Protein AF-A0A1L8SZN1-F1 (afdb_monomer)

Sequence (278 aa):
MEFSFPINVSVDHIYIYPKFEMLPGYLHLLEHMIIRNSKVELEKYELKNNIYNALTDKKKMNFVFIHSDFEEIPISFSADTFFQEEDFNTEKKIIIEERKLYPDNYPSVDKILGTEDQIEEFKLRILQNILINNEFSFIHFNYASHNQKINEKRKEYVPISMNSIFNSVISKSKGYIILKESFVAKLIIYFLRILEFTVIGLKFNVNKENKRIEISYYENTDLPKLLTQKSQILKRYKIFLNEFRFHNQEMIYLIENFECVIEFEKYWEELTWEKLLY

InterPro domains:
  IPR011249 Metall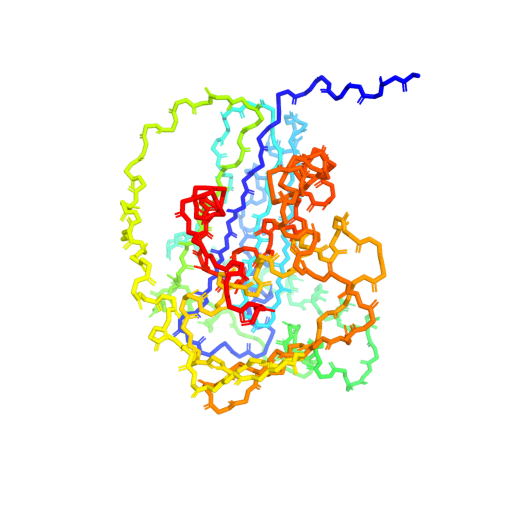oenzyme, LuxS/M16 peptidase-like [SSF63411] (23-121)

Organism: NCBI:txid319970

Secondary structure (DSSP, 8-state):
---------EEEEEEEEESSPPPTTHHHHHHHHHHHHTHHHHHHHHTTT-EEEEEE-SS-EEEEEEESS----S----TT----HHHHHHHHHHHHHHHTTS-SS-HHHHHHH--HHHHHT--HHHHHHHHHH-PEEEEEEEEESS-----S----PPP--HHHHHTTEEEEETTEEEEESSHHHHHHHHHHHHHHHHSTT--EEEEEETTEEEEEE-TTS-HHHHHTTHHHHHHHHHHHTTSHHHHHHHHHHHHHHHSS---HHHHHHH--GGGGG-

Foldseek 3Di:
DDPDPPAFKKKKKKKKFFPDQDDAQLQVLLVQQQCVLLVVLVVVLVVQVKDWDWDWFLTIIMIMIMDRDDDDDSTDLALPRDGDPVSSVVSLVVLLVVLVVDDPPPVRNCSHRNDNVVSVVDDPVVSSCSSNPTDMDIDMDMDTPDPPVPPDPPPPPDDDDLVNLVVQWPDDDAQKTKGQQDPNVLLLVVVQVLCPVQPPPWDWDWDDDDRMIMIGTDPPDPLVVVVVCLVVSVVSSVVQCVPPVSVVVVVVVCCVRPVDDDPSVCVSVVHPSSVRND

pLDDT: mean 77.97, std 16.26, range [22.34, 96.56]

Nearest PDB structures (foldseek):
  9etz-assembly1_L  TM=4.292E-01  e=2.063E-04  Saccharomyces cerevisiae
  4x4p-assembly6_E  TM=4.394E-01  e=1.198E+00  Archaeoglobus fulgidus DSM 4304
  4x4u-assembly1_A  TM=4.749E-01  e=2.514E+00  Archaeoglobus fulgidus DSM 4304
  3ovb-assembly1_A  TM=2.999E-01  e=7.591E-01  Archaeoglobus fulgidus
  3ovs-assembly1_A  TM=2.911E-01  e=9.535E-01  Archaeoglobus fulgidus

Structure (mmCIF, N/CA/C/O backbone):
data_AF-A0A1L8SZN1-F1
#
_entry.id   AF-A0A1L8SZN1-F1
#
loop_
_atom_site.group_PDB
_atom_site.id
_atom_site.type_symbol
_atom_site.label_atom_id
_atom_site.label_alt_id
_atom_site.label_comp_id
_atom_site.label_asym_id
_atom_site.label_entity_id
_atom_site.label_seq_id
_atom_site.pdbx_PDB_ins_code
_atom_site.Cartn_x
_atom_site.Cartn_y
_atom_site.Cartn_z
_atom_site.occupancy
_atom_site.B_iso_or_equiv
_atom_site.auth_seq_id
_atom_site.auth_comp_id
_atom_site.auth_asym_id
_atom_site.auth_atom_id
_atom_site.pdbx_PDB_model_num
ATOM 1 N N . MET A 1 1 ? 13.817 31.095 -8.093 1.00 27.11 1 MET A N 1
ATOM 2 C CA . MET A 1 1 ? 13.451 31.031 -6.667 1.00 27.11 1 MET A CA 1
ATOM 3 C C . MET A 1 1 ? 13.340 29.549 -6.358 1.00 27.11 1 MET A C 1
ATOM 5 O O . MET A 1 1 ? 12.361 28.925 -6.740 1.00 27.11 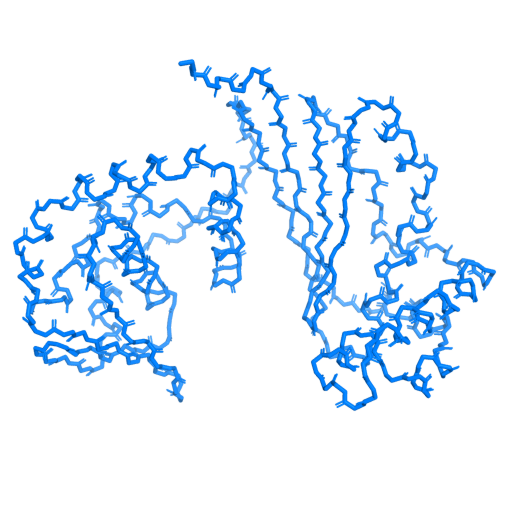1 MET A O 1
ATOM 9 N N . GLU A 1 2 ? 14.440 28.960 -5.894 1.00 22.34 2 GLU A N 1
ATOM 10 C CA . GLU A 1 2 ? 14.523 27.537 -5.559 1.00 22.34 2 GLU A CA 1
ATOM 11 C C . GLU A 1 2 ? 13.798 27.333 -4.230 1.00 22.34 2 GLU A C 1
ATOM 13 O O . GLU A 1 2 ? 14.170 27.939 -3.228 1.00 22.34 2 GLU A O 1
ATOM 18 N N . PHE A 1 3 ? 12.745 26.518 -4.220 1.00 22.36 3 PHE A N 1
ATOM 19 C CA . PHE A 1 3 ? 12.215 25.979 -2.974 1.00 22.36 3 PHE A CA 1
ATOM 20 C C . PHE A 1 3 ? 13.176 24.880 -2.518 1.00 22.36 3 PHE A C 1
ATOM 22 O O . PHE A 1 3 ? 13.011 23.712 -2.860 1.00 22.36 3 PHE A O 1
ATOM 29 N N . SER A 1 4 ? 14.224 25.254 -1.788 1.00 25.72 4 SER A N 1
ATOM 30 C CA . SER A 1 4 ? 14.905 24.307 -0.916 1.00 25.72 4 SER A CA 1
ATOM 31 C C . SER A 1 4 ? 13.998 24.097 0.293 1.00 25.72 4 SER A C 1
ATOM 33 O O . SER A 1 4 ? 13.750 25.030 1.050 1.00 25.72 4 SER A O 1
ATOM 35 N N . PHE A 1 5 ? 13.448 22.895 0.461 1.00 30.06 5 PHE A N 1
ATOM 36 C CA . PHE A 1 5 ? 12.854 22.509 1.739 1.00 30.06 5 PHE A CA 1
ATOM 37 C C . PHE A 1 5 ? 13.997 22.413 2.756 1.00 30.06 5 PHE A C 1
ATOM 39 O O . PHE A 1 5 ? 14.856 21.544 2.592 1.00 30.06 5 PHE A O 1
ATOM 46 N N . PRO A 1 6 ? 14.071 23.275 3.785 1.00 36.91 6 PRO A N 1
ATOM 47 C CA . PRO A 1 6 ? 15.075 23.139 4.818 1.00 36.91 6 PRO A CA 1
ATOM 48 C C . PRO A 1 6 ? 14.428 22.364 5.956 1.00 36.91 6 PRO A C 1
ATOM 50 O O . PRO A 1 6 ? 14.072 22.970 6.959 1.00 36.91 6 PRO A O 1
ATOM 53 N N . ILE A 1 7 ? 14.134 21.074 5.798 1.00 46.31 7 ILE A N 1
ATOM 54 C CA . ILE A 1 7 ? 13.458 20.372 6.891 1.00 46.31 7 ILE A CA 1
ATOM 55 C C . ILE A 1 7 ? 14.021 18.967 7.023 1.00 46.31 7 ILE A C 1
ATOM 57 O O . ILE A 1 7 ? 13.804 18.103 6.175 1.00 46.31 7 ILE A O 1
ATOM 61 N N . ASN A 1 8 ? 14.766 18.776 8.111 1.00 57.25 8 ASN A N 1
ATOM 62 C CA . ASN A 1 8 ? 15.018 17.475 8.705 1.00 57.25 8 ASN A CA 1
ATOM 63 C C . ASN A 1 8 ? 13.642 16.881 8.986 1.00 57.25 8 ASN A C 1
ATOM 65 O O . ASN A 1 8 ? 13.012 17.263 9.958 1.00 57.25 8 ASN A O 1
ATOM 69 N N . VAL A 1 9 ? 13.127 16.074 8.070 1.00 59.41 9 VAL A N 1
ATOM 70 C CA . VAL A 1 9 ? 11.873 15.341 8.228 1.00 59.41 9 VAL A CA 1
ATOM 71 C C . VAL A 1 9 ? 12.191 13.869 8.117 1.00 59.41 9 VAL A C 1
ATOM 73 O O . VAL A 1 9 ? 12.980 13.465 7.253 1.00 59.41 9 VAL A O 1
ATOM 76 N N . SER A 1 10 ? 11.573 13.084 8.978 1.00 70.75 10 SER A N 1
ATOM 77 C CA . SER A 1 10 ? 11.438 11.658 8.812 1.00 70.75 10 SER A CA 1
ATOM 78 C C . SER A 1 10 ? 9.976 11.301 8.576 1.00 70.75 10 SER A C 1
ATOM 80 O O . SER A 1 10 ? 9.067 11.948 9.096 1.00 70.75 10 SER A O 1
ATOM 82 N N . VAL A 1 11 ? 9.761 10.288 7.750 1.00 71.12 11 VAL A N 1
ATOM 83 C CA . VAL A 1 11 ? 8.460 9.731 7.422 1.00 71.12 11 VAL A CA 1
ATOM 84 C C . VAL A 1 11 ? 8.484 8.254 7.781 1.00 71.12 11 VAL A C 1
ATOM 86 O O . VAL A 1 11 ? 9.226 7.482 7.173 1.00 71.12 11 VAL A O 1
ATOM 89 N N . ASP A 1 12 ? 7.678 7.859 8.755 1.00 77.88 12 ASP A N 1
ATOM 90 C CA . ASP A 1 12 ? 7.458 6.462 9.094 1.00 77.88 12 ASP A CA 1
ATOM 91 C C . ASP A 1 12 ? 6.187 5.953 8.435 1.00 77.88 12 ASP A C 1
ATOM 93 O O . ASP A 1 12 ? 5.124 6.558 8.537 1.00 77.88 12 ASP A O 1
ATOM 97 N N . HIS A 1 13 ? 6.298 4.807 7.781 1.00 78.19 13 HIS A N 1
ATOM 98 C CA . HIS A 1 13 ? 5.173 4.041 7.285 1.00 78.19 13 HIS A CA 1
ATOM 99 C C . HIS A 1 13 ? 5.089 2.714 8.023 1.00 78.19 13 HIS A C 1
ATOM 101 O O . HIS A 1 13 ? 6.065 1.962 8.072 1.00 78.19 13 HIS A O 1
ATOM 107 N N . ILE A 1 14 ? 3.907 2.384 8.526 1.00 80.69 14 ILE A N 1
ATOM 108 C CA . ILE A 1 14 ? 3.623 1.098 9.155 1.00 80.69 14 ILE A CA 1
ATOM 109 C C . ILE A 1 14 ? 2.518 0.432 8.361 1.00 80.69 14 ILE A C 1
ATOM 111 O O . ILE A 1 14 ? 1.349 0.803 8.451 1.00 80.69 14 ILE A O 1
ATOM 115 N N . TYR A 1 15 ? 2.909 -0.568 7.581 1.00 80.06 15 TYR A N 1
ATOM 116 C CA . TYR A 1 15 ? 1.984 -1.397 6.833 1.00 80.06 15 TYR A CA 1
ATOM 117 C C . TYR A 1 15 ? 1.630 -2.638 7.634 1.00 80.06 15 TYR A C 1
ATOM 119 O O . TYR A 1 15 ? 2.508 -3.348 8.133 1.00 80.06 15 TYR A O 1
ATOM 127 N N . ILE A 1 16 ? 0.335 -2.925 7.688 1.00 83.50 16 ILE A N 1
ATOM 128 C CA . ILE A 1 16 ? -0.206 -4.080 8.391 1.00 83.50 16 ILE A CA 1
ATOM 129 C C . ILE A 1 16 ? -1.028 -4.895 7.413 1.00 83.50 16 ILE A C 1
ATOM 131 O O . ILE A 1 16 ? -2.035 -4.424 6.881 1.00 83.50 16 ILE A O 1
ATOM 135 N N . TYR A 1 17 ? -0.591 -6.133 7.200 1.00 83.19 17 TYR A N 1
ATOM 136 C CA . TYR A 1 17 ? -1.271 -7.093 6.342 1.00 83.19 17 TYR A CA 1
ATOM 137 C C . TYR A 1 17 ? -1.862 -8.217 7.198 1.00 83.19 17 TYR A C 1
ATOM 139 O O . TYR A 1 17 ? -1.099 -8.927 7.863 1.00 83.19 17 TYR A O 1
ATOM 147 N N . PRO A 1 18 ? -3.185 -8.437 7.178 1.00 85.38 18 PRO A N 1
ATOM 148 C CA . PRO A 1 18 ? -3.760 -9.649 7.739 1.00 85.38 18 PRO A CA 1
ATOM 149 C C . PRO A 1 18 ? -3.277 -10.855 6.918 1.00 85.38 18 PRO A C 1
ATOM 151 O O . PRO A 1 18 ? -3.365 -10.857 5.690 1.00 85.38 18 PRO A O 1
ATOM 154 N N . LYS A 1 19 ? -2.771 -11.909 7.573 1.00 81.12 19 LYS A N 1
ATOM 155 C CA . LYS A 1 19 ? -2.396 -13.171 6.895 1.00 81.12 19 LYS A CA 1
ATOM 156 C C . LYS A 1 19 ? -3.595 -14.099 6.639 1.00 81.12 19 LYS A C 1
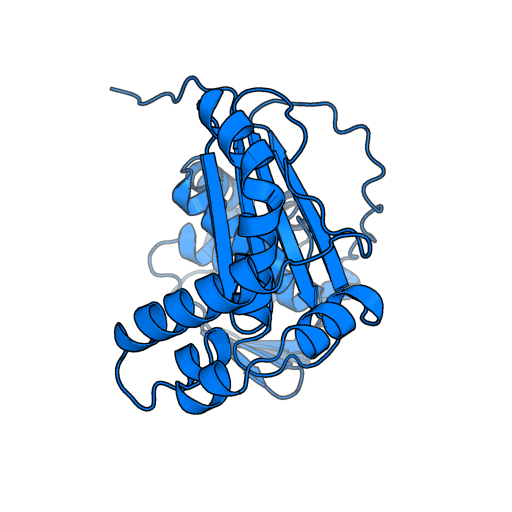ATOM 158 O O . LYS A 1 19 ? -3.431 -15.295 6.414 1.00 81.12 19 LYS A O 1
ATOM 163 N N . PHE A 1 20 ? -4.799 -13.554 6.706 1.00 82.00 20 PHE A N 1
ATOM 164 C CA . PHE A 1 20 ? -6.076 -14.248 6.628 1.00 82.00 20 PHE A CA 1
ATOM 165 C C . PHE A 1 20 ? -7.089 -13.340 5.926 1.00 82.00 20 PHE A C 1
ATOM 167 O O . PHE A 1 20 ? -6.872 -12.136 5.775 1.00 82.00 20 PHE A O 1
ATOM 174 N N . GLU A 1 21 ? -8.193 -13.921 5.471 1.00 83.44 21 GLU A N 1
ATOM 175 C CA . GLU A 1 21 ? -9.260 -13.153 4.839 1.00 83.44 21 GLU A CA 1
ATOM 176 C C . GLU A 1 21 ? -10.092 -12.434 5.908 1.00 83.44 21 GLU A C 1
ATOM 178 O O . GLU A 1 21 ? -10.716 -13.064 6.762 1.00 83.44 21 GLU A O 1
ATOM 183 N N . MET A 1 22 ? -10.070 -11.101 5.872 1.00 86.19 22 MET A N 1
ATOM 184 C CA . MET A 1 22 ? -10.885 -10.254 6.741 1.00 86.19 22 MET A CA 1
ATOM 185 C C . MET A 1 22 ? -12.320 -10.194 6.218 1.00 86.19 22 MET A C 1
ATOM 187 O O . MET A 1 22 ? -12.546 -10.085 5.011 1.00 86.19 22 MET A O 1
ATOM 191 N N . LEU A 1 23 ? -13.292 -10.189 7.133 1.00 90.94 23 LEU A N 1
ATOM 192 C CA . LEU A 1 23 ? -14.660 -9.818 6.777 1.00 90.94 23 LEU A CA 1
ATOM 193 C C . LEU A 1 23 ? -14.673 -8.372 6.242 1.00 90.94 23 LEU A C 1
ATOM 195 O O . LEU A 1 23 ? -13.902 -7.543 6.742 1.00 90.94 23 LEU A O 1
ATOM 199 N N . PRO A 1 24 ? -15.529 -8.047 5.256 1.00 92.94 24 PRO A N 1
ATOM 200 C CA . PRO A 1 24 ? -15.635 -6.689 4.728 1.00 92.94 24 PRO A CA 1
ATOM 201 C C . PRO A 1 24 ? -15.803 -5.654 5.846 1.00 92.94 24 PRO A C 1
ATOM 203 O O . PRO A 1 24 ? -16.548 -5.888 6.798 1.00 92.94 24 PRO A O 1
ATOM 206 N N . GLY A 1 25 ? -15.076 -4.538 5.756 1.00 94.12 25 GLY A N 1
ATOM 207 C CA . GLY A 1 25 ? -15.166 -3.447 6.729 1.00 94.12 25 GLY A CA 1
ATOM 208 C C . GLY A 1 25 ? -14.396 -3.634 8.037 1.00 94.12 25 GLY A C 1
ATOM 209 O O . GLY A 1 25 ? -14.011 -2.650 8.661 1.00 94.12 25 GLY A O 1
ATOM 210 N N . TYR A 1 26 ? -14.074 -4.867 8.438 1.00 94.06 26 TYR A N 1
ATOM 211 C CA . TYR A 1 26 ? -13.384 -5.105 9.712 1.00 94.06 26 TYR A CA 1
ATOM 212 C C . TYR A 1 26 ? -11.945 -4.585 9.744 1.00 94.06 26 TYR A C 1
ATOM 214 O O . TYR A 1 26 ? -11.440 -4.290 10.823 1.00 94.06 26 TYR A O 1
ATOM 222 N N . LEU A 1 27 ? -11.272 -4.486 8.591 1.00 93.00 27 LEU A N 1
ATOM 223 C CA . LEU A 1 27 ? -9.901 -3.961 8.531 1.00 93.00 27 LEU A CA 1
ATOM 224 C C . LEU A 1 27 ? -9.905 -2.447 8.718 1.00 93.00 27 LEU A C 1
ATOM 226 O O . LEU A 1 27 ? -9.094 -1.930 9.474 1.00 93.00 27 LEU A O 1
ATOM 230 N N . HIS A 1 28 ? -10.883 -1.775 8.114 1.00 95.50 28 HIS A N 1
ATOM 231 C CA . HIS A 1 28 ? -11.099 -0.340 8.278 1.00 95.50 28 HIS A CA 1
ATOM 232 C C . HIS A 1 28 ? -11.542 0.000 9.702 1.00 95.50 28 HIS A C 1
ATOM 234 O O . HIS A 1 28 ? -10.989 0.887 10.342 1.00 95.50 28 HIS A O 1
ATOM 240 N N . LEU A 1 29 ? -12.464 -0.787 10.264 1.00 95.44 29 LEU A N 1
ATOM 241 C CA . LEU A 1 29 ? -12.837 -0.664 11.671 1.00 95.44 29 LEU A CA 1
ATOM 242 C C . LEU A 1 29 ? -11.629 -0.853 12.602 1.00 95.44 29 LEU A C 1
ATOM 244 O O . LEU A 1 29 ? -11.508 -0.145 13.598 1.00 95.44 29 LEU A O 1
ATOM 248 N N . LEU A 1 30 ? -10.741 -1.805 12.302 1.00 92.50 30 LEU A N 1
ATOM 249 C CA . LEU A 1 30 ? -9.544 -2.024 13.108 1.00 92.50 30 LEU A CA 1
ATOM 250 C C . LEU A 1 30 ? -8.630 -0.794 13.104 1.00 92.50 30 LEU A C 1
ATOM 252 O O . LEU A 1 30 ? -8.158 -0.409 14.171 1.00 92.50 30 LEU A O 1
ATOM 256 N N . GLU A 1 31 ? -8.432 -0.156 11.947 1.00 93.31 31 GLU A N 1
ATOM 257 C CA . GLU A 1 31 ? -7.689 1.105 11.836 1.00 93.31 31 GLU A CA 1
ATOM 258 C C . GLU A 1 31 ? -8.271 2.176 12.764 1.00 93.31 31 GLU A C 1
ATOM 260 O O . GLU A 1 31 ? -7.555 2.716 13.611 1.00 93.31 31 GLU A O 1
ATOM 265 N N . HIS A 1 32 ? -9.580 2.420 12.665 1.00 94.12 32 HIS A N 1
ATOM 266 C CA . HIS A 1 32 ? -10.292 3.394 13.494 1.00 94.12 32 HIS A CA 1
ATOM 267 C C . HIS A 1 32 ? -10.115 3.123 14.991 1.00 94.12 32 HIS A C 1
ATOM 269 O O . HIS A 1 32 ? -9.806 4.028 15.768 1.00 94.12 32 HIS A O 1
ATOM 275 N N . MET A 1 33 ? -10.272 1.864 15.401 1.00 92.94 33 MET A N 1
ATOM 276 C CA . MET A 1 33 ? -10.167 1.478 16.805 1.00 92.94 33 MET A CA 1
ATOM 277 C C . MET A 1 33 ? -8.744 1.620 17.346 1.00 92.94 33 MET A C 1
ATOM 279 O O . MET A 1 33 ? -8.568 2.029 18.493 1.00 92.94 33 MET A O 1
ATOM 283 N N . ILE A 1 34 ? -7.728 1.347 16.525 1.00 90.50 34 ILE A N 1
ATOM 284 C CA . ILE A 1 34 ? -6.324 1.570 16.887 1.00 90.50 34 ILE A CA 1
ATOM 285 C C . ILE A 1 34 ? -6.056 3.066 17.094 1.00 90.50 34 ILE A C 1
ATOM 287 O O . ILE A 1 34 ? -5.506 3.446 18.125 1.00 90.50 34 ILE A O 1
ATOM 291 N N . ILE A 1 35 ? -6.501 3.924 16.168 1.00 90.12 35 ILE A N 1
ATOM 292 C CA . ILE A 1 35 ? -6.355 5.386 16.288 1.00 90.12 35 ILE A CA 1
ATOM 293 C C . ILE A 1 35 ? -7.063 5.895 17.542 1.00 90.12 35 ILE A C 1
ATOM 295 O O . ILE A 1 35 ? -6.489 6.660 18.316 1.00 90.12 35 ILE A O 1
ATOM 299 N N . ARG A 1 36 ? -8.305 5.453 17.769 1.00 90.50 36 ARG A N 1
ATOM 300 C CA . ARG A 1 36 ? -9.108 5.870 18.922 1.00 90.50 36 ARG A CA 1
ATOM 301 C C . ARG A 1 36 ? -8.440 5.472 20.237 1.00 90.50 36 ARG A C 1
ATOM 303 O O . ARG A 1 36 ? -8.361 6.298 21.143 1.00 90.50 36 ARG A O 1
ATOM 310 N N . ASN A 1 37 ? -7.912 4.253 20.318 1.00 89.12 37 ASN A N 1
ATOM 311 C CA . ASN A 1 37 ? -7.210 3.769 21.502 1.00 89.12 37 ASN A CA 1
ATOM 312 C C . ASN A 1 37 ? -5.882 4.510 21.754 1.00 89.12 37 ASN A C 1
ATOM 314 O O . ASN A 1 37 ? -5.505 4.705 22.903 1.00 89.12 37 ASN A O 1
ATOM 318 N N . SER A 1 38 ? -5.198 4.956 20.698 1.00 88.38 38 SER A N 1
ATOM 319 C CA . SER A 1 38 ? -3.945 5.726 20.771 1.00 88.38 38 SER A CA 1
ATOM 320 C C . SER A 1 38 ? -4.151 7.246 20.803 1.00 88.38 38 SER A C 1
ATOM 322 O O . SER A 1 38 ? -3.206 8.006 20.596 1.00 88.38 38 SER A O 1
ATOM 324 N N . LYS A 1 39 ? -5.380 7.724 21.040 1.00 88.19 39 LYS A N 1
ATOM 325 C CA . LYS A 1 39 ? -5.732 9.145 20.911 1.00 88.19 39 LYS A CA 1
ATOM 326 C C . LYS A 1 39 ? -4.851 10.064 21.763 1.00 88.19 39 LYS A C 1
ATOM 328 O O . LYS A 1 39 ? -4.419 11.100 21.274 1.00 88.19 39 LYS A O 1
ATOM 333 N N . VAL A 1 40 ? -4.574 9.702 23.016 1.00 88.06 40 VAL A N 1
ATOM 334 C CA . VAL A 1 40 ? -3.798 10.553 23.938 1.00 88.06 40 VAL A CA 1
ATOM 335 C C . VAL A 1 40 ? -2.351 10.703 23.463 1.00 88.06 40 VAL A C 1
ATOM 337 O O . VAL A 1 40 ? -1.765 11.783 23.542 1.00 88.06 40 VAL A O 1
ATOM 340 N N . GLU A 1 41 ? -1.754 9.621 22.982 1.00 88.81 41 GLU A N 1
ATOM 341 C CA . GLU A 1 41 ? -0.400 9.591 22.444 1.00 88.81 41 GLU A CA 1
ATOM 342 C C . GLU A 1 41 ? -0.324 10.340 21.109 1.00 88.81 41 GLU A C 1
ATOM 344 O O . GLU A 1 41 ? 0.607 11.117 20.902 1.00 88.81 41 GLU A O 1
ATOM 349 N N . LEU A 1 42 ? -1.328 10.174 20.244 1.00 88.25 42 LEU A N 1
ATOM 350 C CA . LEU A 1 42 ? -1.440 10.876 18.965 1.00 88.25 42 LEU A CA 1
ATOM 351 C C . LEU A 1 42 ? -1.635 12.388 19.146 1.00 88.25 42 LEU A C 1
ATOM 353 O O . LEU A 1 42 ? -0.964 13.166 18.476 1.00 88.25 42 LEU A O 1
ATOM 357 N N . GLU A 1 43 ? -2.452 12.825 20.106 1.00 86.88 43 GLU A N 1
ATOM 358 C CA . GLU A 1 43 ? -2.599 14.250 20.440 1.00 86.88 43 GLU A CA 1
ATOM 359 C C . GLU A 1 43 ? -1.268 14.847 20.929 1.00 86.88 43 GLU A C 1
ATOM 361 O O . GLU A 1 43 ? -0.868 15.933 20.509 1.00 86.88 43 GLU A O 1
ATOM 366 N N . LYS A 1 44 ? -0.524 14.125 21.781 1.00 87.31 44 LYS A N 1
ATOM 367 C CA . LYS A 1 44 ? 0.825 14.547 22.207 1.00 87.31 44 LYS A CA 1
ATOM 368 C C . LYS A 1 44 ? 1.806 14.608 21.040 1.00 87.31 44 LYS A C 1
ATOM 370 O O . LYS A 1 44 ? 2.679 15.474 21.035 1.00 87.31 44 LYS A O 1
ATOM 375 N N . TYR A 1 45 ? 1.684 13.688 20.088 1.00 85.19 45 TYR A N 1
ATOM 376 C CA . TYR A 1 45 ? 2.499 13.650 18.883 1.00 85.19 45 TYR A CA 1
ATOM 377 C C . TYR A 1 45 ? 2.226 14.872 17.992 1.00 85.19 45 TYR A C 1
ATOM 379 O O . TYR A 1 45 ? 3.164 15.568 17.608 1.00 85.19 45 TYR A O 1
ATOM 387 N N . GLU A 1 46 ? 0.956 15.209 17.754 1.00 82.81 46 GLU A N 1
ATOM 388 C CA . GLU A 1 46 ? 0.559 16.393 16.977 1.00 82.81 46 GLU A CA 1
ATOM 389 C C . GLU A 1 46 ? 0.955 17.715 17.648 1.00 82.81 46 GLU A C 1
ATOM 391 O O . GLU A 1 46 ? 1.367 18.654 16.966 1.00 82.81 46 GLU A O 1
ATOM 396 N N . LEU A 1 47 ? 0.928 17.795 18.986 1.00 85.81 47 LEU A N 1
ATOM 397 C CA . LEU A 1 47 ? 1.376 18.983 19.731 1.00 85.81 47 LEU A CA 1
ATOM 398 C C . LEU A 1 47 ? 2.853 19.342 19.488 1.00 85.81 47 LEU A C 1
ATOM 400 O O . LEU A 1 47 ? 3.256 20.479 19.735 1.00 85.81 47 LEU A O 1
ATOM 404 N N . LYS A 1 48 ? 3.659 18.401 18.985 1.00 82.75 48 LYS A N 1
ATOM 405 C CA . LYS A 1 48 ? 5.048 18.642 18.566 1.00 82.75 48 LYS A CA 1
ATOM 406 C C . LYS A 1 48 ? 5.167 19.163 17.126 1.00 82.75 48 LYS A C 1
ATOM 408 O O . LYS A 1 48 ? 6.278 19.304 16.629 1.00 82.75 48 LYS A O 1
ATOM 413 N N . ASN A 1 49 ? 4.050 19.490 16.473 1.00 77.62 49 ASN A N 1
ATOM 414 C CA . ASN A 1 49 ? 3.942 19.791 15.039 1.00 77.62 49 ASN A CA 1
ATOM 415 C C . ASN A 1 49 ? 4.278 18.603 14.123 1.00 77.62 49 ASN A C 1
ATOM 417 O O . ASN A 1 49 ? 4.595 18.801 12.949 1.00 77.62 49 ASN A O 1
ATOM 421 N N . ASN A 1 50 ? 4.199 17.379 14.644 1.00 80.12 50 ASN A N 1
ATOM 422 C CA . ASN A 1 50 ? 4.254 16.189 13.811 1.00 80.12 50 ASN A CA 1
ATOM 423 C C . ASN A 1 50 ? 2.874 15.923 13.200 1.00 80.12 50 ASN A C 1
ATOM 425 O O . ASN A 1 50 ? 1.853 16.384 13.707 1.00 80.12 50 ASN A O 1
ATOM 429 N N . ILE A 1 51 ? 2.839 15.170 12.107 1.00 79.38 51 ILE A N 1
ATOM 430 C CA . ILE A 1 51 ? 1.607 14.844 11.384 1.00 79.38 51 ILE A CA 1
ATOM 431 C C . ILE A 1 51 ? 1.485 13.331 11.332 1.00 79.38 51 ILE A C 1
ATOM 433 O O . ILE A 1 51 ? 2.472 12.646 11.074 1.00 79.38 51 ILE A O 1
ATOM 437 N N . TYR A 1 52 ? 0.284 12.801 11.524 1.00 85.94 52 TYR A N 1
ATOM 438 C CA . TYR A 1 52 ? 0.008 11.405 11.221 1.00 85.94 52 TYR A CA 1
ATOM 439 C C . TYR A 1 52 ? -1.225 11.273 10.336 1.00 85.94 52 TYR A C 1
ATOM 441 O O . TYR A 1 52 ? -2.050 12.180 10.235 1.00 85.94 52 TYR A O 1
ATOM 449 N N . ASN A 1 53 ? -1.329 10.137 9.663 1.00 85.38 53 ASN A N 1
ATOM 450 C CA . ASN A 1 53 ? -2.521 9.739 8.940 1.00 85.38 53 ASN A CA 1
ATOM 451 C C . ASN A 1 53 ? -2.619 8.212 8.905 1.00 85.38 53 ASN A C 1
ATOM 453 O O . ASN A 1 53 ? -1.617 7.520 9.085 1.00 85.38 53 ASN A O 1
ATOM 457 N N . ALA A 1 54 ? -3.804 7.691 8.621 1.00 89.31 54 ALA A N 1
ATOM 458 C CA . ALA A 1 54 ? -4.004 6.279 8.349 1.00 89.31 54 ALA A CA 1
ATOM 459 C C . ALA A 1 54 ? -4.852 6.094 7.091 1.00 89.31 54 ALA A C 1
ATOM 461 O O . ALA A 1 54 ? -5.641 6.962 6.714 1.00 89.31 54 ALA A O 1
ATOM 462 N N . LEU A 1 55 ? -4.591 5.003 6.383 1.00 89.56 55 LEU A N 1
ATOM 463 C CA . LEU A 1 55 ? -5.280 4.639 5.158 1.00 89.56 55 LEU A CA 1
ATOM 464 C C . LEU A 1 55 ? -5.453 3.125 5.118 1.00 89.56 55 LEU A C 1
ATOM 466 O O . LEU A 1 55 ? -4.464 2.383 5.108 1.00 89.56 55 LEU A O 1
ATOM 470 N N . THR A 1 56 ? -6.696 2.682 4.970 1.00 91.69 56 THR A N 1
ATOM 471 C CA . THR A 1 56 ? -7.024 1.275 4.764 1.00 91.69 56 THR A CA 1
ATOM 472 C C . THR A 1 56 ? -7.481 1.026 3.335 1.00 91.69 56 THR A C 1
ATOM 474 O O . THR A 1 56 ? -8.311 1.740 2.774 1.00 91.69 56 THR A O 1
ATOM 477 N N . ASP A 1 57 ? -6.954 -0.040 2.738 1.00 88.25 57 ASP A N 1
ATOM 478 C CA . ASP A 1 57 ? -7.520 -0.644 1.539 1.00 88.25 57 ASP A CA 1
ATOM 479 C C . ASP A 1 57 ? -7.996 -2.077 1.823 1.00 88.25 57 ASP A C 1
ATOM 481 O O . ASP A 1 57 ? -7.906 -2.597 2.931 1.00 88.25 57 ASP A O 1
ATOM 485 N N . LYS A 1 58 ? -8.498 -2.764 0.795 1.00 85.56 58 LYS A N 1
ATOM 486 C CA . LYS A 1 58 ? -9.038 -4.131 0.905 1.00 85.56 58 LYS A CA 1
ATOM 487 C C . LYS A 1 58 ? -8.028 -5.206 1.358 1.00 85.56 58 LYS A C 1
ATOM 489 O O . LYS A 1 58 ? -8.411 -6.364 1.497 1.00 85.56 58 LYS A O 1
ATOM 494 N N . LYS A 1 59 ? -6.738 -4.888 1.450 1.00 85.56 59 LYS A N 1
ATOM 495 C CA . LYS A 1 59 ? -5.635 -5.809 1.758 1.00 85.56 59 LYS A CA 1
ATOM 496 C C . LYS A 1 59 ? -4.802 -5.370 2.953 1.00 85.56 59 LYS A C 1
ATOM 498 O O . LYS A 1 59 ? -4.144 -6.234 3.522 1.00 85.56 59 LYS A O 1
ATOM 503 N N . LYS A 1 60 ? -4.731 -4.077 3.269 1.00 87.44 60 LYS A N 1
ATOM 504 C CA . LYS A 1 60 ? -3.792 -3.561 4.273 1.00 87.44 60 LYS A CA 1
ATOM 505 C C . LYS A 1 60 ? -4.286 -2.283 4.938 1.00 87.44 60 LYS A C 1
ATOM 507 O O . LYS A 1 60 ? -5.025 -1.517 4.328 1.00 87.44 60 LYS A O 1
ATOM 512 N N . MET A 1 61 ? -3.779 -2.044 6.143 1.00 90.25 61 MET A N 1
ATOM 513 C CA . MET A 1 61 ? -3.758 -0.721 6.774 1.00 90.25 61 MET A CA 1
ATOM 514 C C . MET A 1 61 ? -2.366 -0.111 6.590 1.00 90.25 61 MET A C 1
ATOM 516 O O . MET A 1 61 ? -1.365 -0.837 6.582 1.00 90.25 61 MET A O 1
ATOM 520 N N . ASN A 1 62 ? -2.292 1.206 6.448 1.00 87.75 62 ASN A N 1
ATOM 521 C CA . ASN A 1 62 ? -1.052 1.967 6.364 1.00 87.75 62 ASN A CA 1
ATOM 522 C C . ASN A 1 62 ? -1.144 3.185 7.279 1.00 87.75 62 ASN A C 1
ATOM 524 O O . ASN A 1 62 ? -1.905 4.104 6.993 1.00 87.75 62 ASN A O 1
ATOM 528 N N . PHE A 1 63 ? -0.331 3.208 8.329 1.00 86.38 63 PHE A N 1
ATOM 529 C CA . PHE A 1 63 ? -0.169 4.373 9.191 1.00 86.38 63 PHE A CA 1
ATOM 530 C C . PHE A 1 63 ? 1.062 5.152 8.746 1.00 86.38 63 PHE A C 1
ATOM 532 O O . PHE A 1 63 ? 2.144 4.581 8.614 1.00 86.38 63 PHE A O 1
ATOM 539 N N . VAL A 1 64 ? 0.890 6.445 8.504 1.00 84.19 64 VAL A N 1
ATOM 540 C CA . VAL A 1 64 ? 1.937 7.361 8.057 1.00 84.19 64 VAL A CA 1
ATOM 541 C C . VAL A 1 64 ? 2.190 8.374 9.157 1.00 84.19 64 VAL A C 1
ATOM 543 O O . VAL A 1 64 ? 1.248 9.003 9.623 1.00 84.19 64 VAL A O 1
ATOM 546 N N . PHE A 1 65 ? 3.446 8.573 9.532 1.00 83.31 65 PHE A N 1
ATOM 547 C CA . PHE A 1 65 ? 3.871 9.554 10.523 1.00 83.31 65 PHE A CA 1
ATOM 548 C C . PHE A 1 65 ? 4.963 10.425 9.925 1.00 83.31 65 PHE A C 1
ATOM 550 O O . PHE A 1 65 ? 5.877 9.912 9.295 1.00 83.31 65 PHE A O 1
ATOM 557 N N . ILE A 1 66 ? 4.874 11.733 10.108 1.00 79.12 66 ILE A N 1
ATOM 558 C CA . ILE A 1 66 ? 5.803 12.725 9.578 1.00 79.12 66 ILE A CA 1
ATOM 559 C C . ILE A 1 66 ? 6.281 13.564 10.760 1.00 79.12 66 ILE A C 1
ATOM 561 O O . ILE A 1 66 ? 5.475 14.231 11.408 1.00 79.12 66 ILE A O 1
ATOM 565 N N . HIS A 1 67 ? 7.582 13.551 11.031 1.00 78.19 67 HIS A N 1
ATOM 566 C CA . HIS A 1 67 ? 8.193 14.240 12.173 1.00 78.19 67 HIS A CA 1
ATOM 567 C C . HIS A 1 67 ? 9.549 14.829 11.830 1.00 78.19 67 HIS A C 1
ATOM 569 O O . HIS A 1 67 ? 10.144 14.445 10.832 1.00 78.19 67 HIS A O 1
ATOM 575 N N . SER A 1 68 ? 10.046 15.770 12.632 1.00 67.44 68 SER A N 1
ATOM 576 C CA . SER A 1 68 ? 11.346 16.402 12.373 1.00 67.44 68 SER A CA 1
ATOM 577 C C . SER A 1 68 ? 12.546 15.755 13.073 1.00 67.44 68 SER A C 1
ATOM 579 O O . SER A 1 68 ? 13.672 15.858 12.587 1.00 67.44 68 SER A O 1
ATOM 581 N N . ASP A 1 69 ? 12.312 15.062 14.186 1.00 67.44 69 ASP A N 1
ATOM 582 C CA . ASP A 1 69 ? 13.327 14.441 15.043 1.00 67.44 69 ASP A CA 1
ATOM 583 C C . ASP A 1 69 ? 12.930 12.999 15.342 1.00 67.44 69 ASP A C 1
ATOM 585 O O . ASP A 1 69 ? 11.745 12.715 15.365 1.00 67.44 69 ASP A O 1
ATOM 589 N N . PHE A 1 70 ? 13.884 12.096 15.607 1.00 61.12 70 PHE A N 1
ATOM 590 C CA . PHE A 1 70 ? 13.553 10.702 15.938 1.00 61.12 70 PHE A CA 1
ATOM 591 C C . PHE A 1 70 ? 12.546 10.644 17.096 1.00 61.12 70 PHE A C 1
ATOM 593 O O . PHE A 1 70 ? 12.886 10.925 18.246 1.00 61.12 70 PHE A O 1
ATOM 600 N N . GLU A 1 71 ? 11.317 10.273 16.766 1.00 65.38 71 GLU A N 1
ATOM 601 C CA . GLU A 1 71 ? 10.191 10.179 17.680 1.00 65.38 71 GLU A CA 1
ATOM 602 C C . GLU A 1 71 ? 9.700 8.736 17.696 1.00 65.38 71 GLU A C 1
ATOM 604 O O . GLU A 1 71 ? 9.650 8.056 16.668 1.00 65.38 71 GLU A O 1
ATOM 609 N N . GLU A 1 72 ? 9.347 8.261 18.884 1.00 67.50 72 GLU A N 1
ATOM 610 C CA . GLU A 1 72 ? 8.706 6.963 19.026 1.00 67.50 72 GLU A CA 1
ATOM 611 C C . GLU A 1 72 ? 7.314 7.023 18.387 1.00 67.50 72 GLU A C 1
ATOM 613 O O . GLU A 1 72 ? 6.563 7.982 18.581 1.00 67.50 72 GLU A O 1
ATOM 618 N N . ILE A 1 73 ? 6.974 6.003 17.599 1.00 72.69 73 ILE A N 1
ATOM 619 C CA . ILE A 1 73 ? 5.668 5.918 16.950 1.00 72.69 73 ILE A CA 1
ATOM 620 C C . ILE A 1 73 ? 4.600 5.767 18.045 1.00 72.69 73 ILE A C 1
ATOM 622 O O . ILE A 1 73 ? 4.625 4.781 18.783 1.00 72.69 73 ILE A O 1
ATOM 626 N N . PRO A 1 74 ? 3.614 6.678 18.122 1.00 72.75 74 PRO A N 1
ATOM 627 C CA . PRO A 1 74 ? 2.633 6.735 19.209 1.00 72.75 74 PRO A CA 1
ATOM 628 C C . PRO A 1 74 ? 1.496 5.706 19.073 1.00 72.75 74 PRO A C 1
ATOM 630 O O . PRO A 1 74 ? 0.420 5.903 19.633 1.00 72.75 74 PRO A O 1
ATOM 633 N N . ILE A 1 75 ? 1.692 4.627 18.311 1.00 70.12 75 ILE A N 1
ATOM 634 C CA . ILE A 1 75 ? 0.685 3.581 18.117 1.00 70.12 75 ILE A CA 1
ATOM 635 C C . ILE A 1 75 ? 1.236 2.242 18.595 1.00 70.12 75 ILE A C 1
ATOM 637 O O . ILE A 1 75 ? 2.281 1.780 18.140 1.00 70.12 75 ILE A O 1
ATOM 641 N N . SER A 1 76 ? 0.482 1.600 19.488 1.00 66.81 76 SER A N 1
ATOM 642 C CA . SER A 1 76 ? 0.719 0.223 19.910 1.00 66.81 76 SER A CA 1
ATOM 643 C C . SER A 1 76 ? -0.241 -0.709 19.184 1.00 66.81 76 SER A C 1
ATOM 645 O O . SER A 1 76 ? -1.452 -0.500 19.186 1.00 66.81 76 SER A O 1
ATOM 647 N N . PHE A 1 77 ? 0.310 -1.774 18.608 1.00 63.75 77 PHE A N 1
ATOM 648 C CA . PHE A 1 77 ? -0.446 -2.864 17.988 1.00 63.75 77 PHE A CA 1
ATOM 649 C C . PHE A 1 77 ? -0.418 -4.125 18.862 1.00 63.75 77 PHE A C 1
ATOM 651 O O . PHE A 1 77 ? -0.357 -5.244 18.351 1.00 63.75 77 PHE A O 1
ATOM 658 N N . SER A 1 78 ? -0.374 -3.964 20.188 1.00 60.62 78 SER A N 1
ATOM 659 C CA . SER A 1 78 ? -0.272 -5.103 21.101 1.00 60.62 78 SER A CA 1
ATOM 660 C C . SER A 1 78 ? -1.608 -5.835 21.239 1.00 60.62 78 SER A C 1
ATOM 662 O O . SER A 1 78 ? -2.677 -5.225 21.238 1.00 60.62 78 SER A O 1
ATOM 664 N N . ALA A 1 79 ? -1.545 -7.155 21.432 1.00 52.62 79 ALA A N 1
ATOM 665 C CA . ALA A 1 79 ? -2.709 -7.970 21.792 1.00 52.62 79 ALA A CA 1
ATOM 666 C C . ALA A 1 79 ? -3.323 -7.566 23.150 1.00 52.62 79 ALA A C 1
ATOM 668 O O . ALA A 1 79 ? -4.469 -7.906 23.430 1.00 52.62 79 ALA A O 1
ATOM 669 N N . ASP A 1 80 ? -2.582 -6.802 23.959 1.00 52.75 80 ASP A N 1
ATOM 670 C CA . ASP A 1 80 ? -3.045 -6.209 25.218 1.00 52.75 80 ASP A CA 1
ATOM 671 C C . ASP A 1 80 ? -3.902 -4.947 25.002 1.00 52.75 80 ASP A C 1
ATOM 673 O O . ASP A 1 80 ? -4.392 -4.353 25.964 1.00 52.75 80 ASP A O 1
ATOM 677 N N . THR A 1 81 ? -4.089 -4.521 23.747 1.00 66.00 81 THR A N 1
ATOM 678 C CA . THR A 1 81 ? -4.939 -3.381 23.398 1.00 66.00 81 THR A CA 1
ATOM 679 C C . THR A 1 81 ? -6.399 -3.719 23.689 1.00 66.00 81 THR A C 1
ATOM 681 O O . THR A 1 81 ? -7.034 -4.503 22.981 1.00 66.00 81 THR A O 1
ATOM 684 N N . PHE A 1 82 ? -6.945 -3.116 24.744 1.00 72.69 82 PHE A N 1
ATOM 685 C CA . PHE A 1 82 ? -8.326 -3.329 25.152 1.00 72.69 82 PHE A CA 1
ATOM 686 C C . PHE A 1 82 ? -9.235 -2.237 24.586 1.00 72.69 82 PHE A C 1
ATOM 688 O O . PHE A 1 82 ? -9.328 -1.134 25.121 1.00 72.69 82 PHE A O 1
ATOM 695 N N . PHE A 1 83 ? -9.941 -2.570 23.510 1.00 87.88 8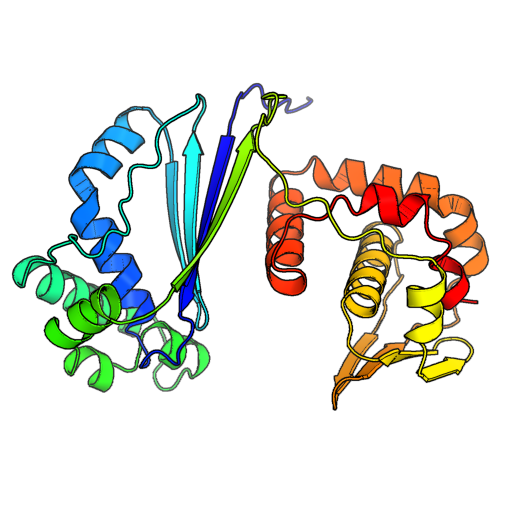3 PHE A N 1
ATOM 696 C CA . PHE A 1 83 ? -10.958 -1.696 22.939 1.00 87.88 83 PHE A CA 1
ATOM 697 C C . PHE A 1 83 ? -12.190 -1.588 23.840 1.00 87.88 83 PHE A C 1
ATOM 699 O O . PHE A 1 83 ? -12.766 -2.604 24.238 1.00 87.88 83 PHE A O 1
ATOM 706 N N . GLN A 1 84 ? -12.614 -0.353 24.113 1.00 88.94 84 GLN A N 1
ATOM 707 C CA . GLN A 1 84 ? -13.823 -0.066 24.878 1.00 88.94 84 GLN A CA 1
ATOM 708 C C . GLN A 1 84 ? -15.074 -0.193 24.000 1.00 88.94 84 GLN A C 1
ATOM 710 O O . GLN A 1 84 ? -15.076 0.163 22.821 1.00 88.94 84 GLN A O 1
ATOM 715 N N . GLU A 1 85 ? -16.170 -0.663 24.595 1.00 92.88 85 GLU A N 1
ATOM 716 C CA . GLU A 1 85 ? -17.463 -0.815 23.913 1.00 92.88 85 GLU A CA 1
ATOM 717 C C . GLU A 1 85 ? -18.041 0.541 23.467 1.00 92.88 85 GLU A C 1
ATOM 719 O O . GLU A 1 85 ? -18.658 0.643 22.409 1.00 92.88 85 GLU A O 1
ATO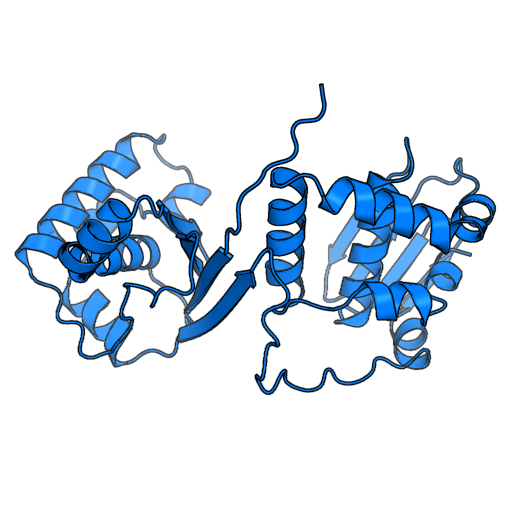M 724 N N . GLU A 1 86 ? -17.821 1.604 24.244 1.00 93.88 86 GLU A N 1
ATOM 725 C CA . GLU A 1 86 ? -18.256 2.961 23.891 1.00 93.88 86 GLU A CA 1
ATOM 726 C C . GLU A 1 86 ? -17.540 3.487 22.638 1.00 93.88 86 GLU A C 1
ATOM 728 O O . GLU A 1 86 ? -18.192 3.980 21.712 1.00 93.88 86 GLU A O 1
ATOM 733 N N . ASP A 1 87 ? -16.218 3.311 22.577 1.00 93.19 87 ASP A N 1
ATOM 734 C CA . ASP A 1 87 ? -15.403 3.676 21.418 1.00 93.19 87 ASP A CA 1
ATOM 735 C C . ASP A 1 87 ? -15.820 2.875 20.184 1.00 93.19 87 ASP A C 1
ATOM 737 O O . ASP A 1 87 ? -16.063 3.450 19.127 1.00 93.19 87 ASP A O 1
ATOM 741 N N . PHE A 1 88 ? -16.013 1.561 20.335 1.00 95.44 88 PHE A N 1
ATOM 742 C CA . PHE A 1 88 ? -16.484 0.692 19.257 1.00 95.44 88 PHE A CA 1
ATOM 743 C C . PHE A 1 88 ? -17.822 1.159 18.677 1.00 95.44 88 PHE A C 1
ATOM 745 O O . PHE A 1 88 ? -17.972 1.273 17.460 1.00 95.44 88 PHE A O 1
ATOM 752 N N . ASN A 1 89 ? -18.796 1.467 19.536 1.00 96.00 89 ASN A N 1
ATOM 753 C CA . ASN A 1 89 ? -20.105 1.936 19.090 1.00 96.00 89 ASN A CA 1
ATOM 754 C C . ASN A 1 89 ? -20.040 3.330 18.453 1.00 96.00 89 ASN A C 1
ATOM 756 O O . ASN A 1 89 ? -20.846 3.640 17.572 1.00 96.00 89 ASN A O 1
ATOM 760 N N . THR A 1 90 ? -19.095 4.166 18.881 1.00 96.19 90 THR A N 1
ATOM 761 C CA . THR A 1 90 ? -18.841 5.477 18.276 1.00 96.19 90 THR A CA 1
ATOM 762 C C . THR A 1 90 ? -18.231 5.324 16.886 1.00 96.19 90 THR A C 1
ATOM 764 O O . THR A 1 90 ? -18.783 5.863 15.928 1.00 96.19 90 THR A O 1
ATOM 767 N N . GLU A 1 91 ? -17.169 4.529 16.741 1.00 96.25 91 GLU A N 1
ATOM 768 C CA . GLU A 1 91 ? -16.522 4.287 15.446 1.00 96.25 91 GLU A CA 1
ATOM 769 C C . GLU A 1 91 ? -17.446 3.597 14.454 1.00 96.25 91 GLU A C 1
ATOM 771 O O . GLU A 1 91 ? -17.515 3.997 13.296 1.00 96.25 91 GLU A O 1
ATOM 776 N N . LYS A 1 92 ? -18.238 2.623 14.907 1.00 96.50 92 LYS A N 1
ATOM 777 C CA . LYS A 1 92 ? -19.244 1.978 14.061 1.00 96.50 92 LYS A CA 1
ATOM 778 C C . LYS A 1 92 ? -20.203 3.008 13.443 1.00 96.50 92 LYS A C 1
ATOM 780 O O . LYS A 1 92 ? -20.471 2.945 12.247 1.00 96.50 92 LYS A O 1
ATOM 785 N N . LYS A 1 93 ? -20.689 3.981 14.225 1.00 96.56 93 LYS A N 1
ATOM 786 C CA . LYS A 1 93 ? -21.553 5.061 13.711 1.00 96.56 93 LYS A CA 1
ATOM 787 C C . LYS A 1 93 ? -20.816 5.971 12.733 1.00 96.56 93 LYS A C 1
ATOM 789 O O . LYS A 1 93 ? -21.394 6.355 11.724 1.00 96.56 93 LYS A O 1
ATOM 794 N N . ILE A 1 94 ? -19.557 6.302 13.016 1.00 96.38 94 ILE A N 1
ATOM 795 C CA . ILE A 1 94 ? -18.727 7.120 12.120 1.00 96.38 94 ILE A CA 1
ATOM 796 C C . ILE A 1 94 ? -18.556 6.423 10.767 1.00 96.38 94 ILE A C 1
ATOM 798 O O . ILE A 1 94 ? -18.758 7.056 9.737 1.00 96.38 94 ILE A O 1
ATOM 802 N N . ILE A 1 95 ? -18.269 5.121 10.760 1.00 96.06 95 ILE A N 1
ATOM 803 C CA . ILE A 1 95 ? -18.093 4.337 9.529 1.00 96.06 95 ILE A CA 1
ATOM 804 C C . ILE A 1 95 ? -19.404 4.244 8.734 1.00 96.06 95 ILE A C 1
ATOM 806 O O . ILE A 1 95 ? -19.374 4.291 7.506 1.00 96.06 95 ILE A O 1
ATOM 810 N N . ILE A 1 96 ? -20.564 4.175 9.398 1.00 95.06 96 ILE A N 1
ATOM 811 C CA . ILE A 1 96 ? -21.870 4.271 8.719 1.00 95.06 96 ILE A CA 1
ATOM 812 C C . ILE A 1 96 ? -22.010 5.619 8.005 1.00 95.06 96 ILE A C 1
ATOM 814 O O . ILE A 1 96 ? -22.396 5.660 6.838 1.00 95.06 96 ILE A O 1
ATOM 818 N N . GLU A 1 97 ? -21.680 6.725 8.672 1.00 95.69 97 GLU A N 1
ATOM 819 C CA . GLU A 1 97 ? -21.738 8.051 8.047 1.00 95.69 97 GLU A CA 1
ATOM 820 C C . GLU A 1 97 ? -20.711 8.201 6.913 1.00 95.69 97 GLU A C 1
ATOM 822 O O . GLU A 1 97 ? -21.033 8.771 5.873 1.00 95.69 97 GLU A O 1
ATOM 827 N N . GLU A 1 98 ? -19.512 7.628 7.054 1.00 93.19 98 GLU A N 1
ATOM 828 C CA . GLU A 1 98 ? -18.521 7.561 5.976 1.00 93.19 98 GLU A CA 1
ATOM 829 C C . GLU A 1 98 ? -19.053 6.760 4.779 1.00 93.19 98 GLU A C 1
ATOM 831 O O . GLU A 1 98 ? -18.930 7.195 3.632 1.00 93.19 98 GLU A O 1
ATOM 836 N N . ARG A 1 99 ? -19.711 5.619 5.025 1.00 93.44 99 ARG A N 1
ATOM 837 C CA . ARG A 1 99 ? -20.283 4.778 3.968 1.00 93.44 99 ARG A CA 1
ATOM 838 C C . ARG A 1 99 ? -21.350 5.518 3.163 1.00 93.44 99 ARG A C 1
ATOM 840 O O . ARG A 1 99 ? -21.395 5.331 1.946 1.00 93.44 99 ARG A O 1
ATOM 847 N N . LYS A 1 100 ? -22.144 6.385 3.798 1.00 92.31 100 LYS A N 1
ATOM 848 C CA . LYS A 1 100 ? -23.177 7.213 3.143 1.00 92.31 100 LYS A CA 1
ATOM 849 C C . LYS A 1 100 ? -22.617 8.267 2.187 1.00 92.31 100 LYS A C 1
ATOM 851 O O . LYS A 1 100 ? -23.358 8.791 1.358 1.00 92.31 100 LYS A O 1
ATOM 856 N N . LEU A 1 101 ? -21.320 8.576 2.261 1.00 92.12 101 LEU A N 1
ATOM 857 C CA . LEU A 1 101 ? -20.662 9.476 1.304 1.00 92.12 101 LEU A CA 1
ATOM 858 C C . LEU A 1 101 ? -20.488 8.837 -0.082 1.00 92.12 101 LEU A C 1
ATOM 860 O O . LEU A 1 101 ? -20.162 9.535 -1.045 1.00 92.12 101 LEU A O 1
ATOM 864 N N . TYR A 1 102 ? -20.708 7.526 -0.198 1.00 90.44 102 TYR A N 1
ATOM 865 C CA . TYR A 1 102 ? -20.552 6.768 -1.432 1.00 90.44 102 TYR A CA 1
ATOM 866 C C . TYR A 1 102 ? -21.895 6.209 -1.917 1.00 90.44 102 TYR A C 1
ATOM 868 O O . TYR A 1 102 ? -22.733 5.835 -1.097 1.00 90.44 102 TYR A O 1
ATOM 876 N N . PRO A 1 103 ? -22.097 6.071 -3.241 1.00 84.31 103 PRO A N 1
ATOM 877 C CA . PRO A 1 103 ? -23.296 5.443 -3.785 1.00 84.31 103 PRO A CA 1
ATOM 878 C C . PRO A 1 103 ? -23.529 4.020 -3.257 1.00 84.31 103 PRO A C 1
ATOM 880 O O . PRO A 1 103 ? -22.587 3.283 -2.929 1.00 84.31 103 PRO A O 1
ATOM 883 N N . ASP A 1 104 ? -24.792 3.606 -3.242 1.00 78.56 104 ASP A N 1
ATOM 884 C CA . ASP A 1 104 ? -25.165 2.215 -2.993 1.00 78.56 104 ASP A CA 1
ATOM 885 C C . ASP A 1 104 ? -24.556 1.294 -4.060 1.00 78.56 104 ASP A C 1
ATOM 887 O O . ASP A 1 104 ? -24.439 1.667 -5.230 1.00 78.56 104 ASP A O 1
ATOM 891 N N . ASN A 1 105 ? -24.197 0.067 -3.666 1.00 74.81 105 ASN A N 1
ATOM 892 C CA . ASN A 1 105 ? -23.612 -0.959 -4.541 1.00 74.81 105 ASN A CA 1
ATOM 893 C C . ASN A 1 105 ? -22.321 -0.512 -5.245 1.00 74.81 105 ASN A C 1
ATOM 895 O O . ASN A 1 105 ? -22.221 -0.555 -6.475 1.00 74.81 105 ASN A O 1
ATOM 899 N N . TYR A 1 106 ? -21.315 -0.110 -4.466 1.00 87.19 106 TYR A N 1
ATOM 900 C CA . TYR A 1 106 ? -20.001 0.262 -4.983 1.00 87.19 106 TYR A CA 1
ATOM 901 C C . TYR A 1 106 ? -18.949 -0.757 -4.506 1.00 87.19 106 TYR A C 1
ATOM 903 O O . TYR A 1 106 ? -18.310 -0.551 -3.471 1.00 87.19 106 TYR A O 1
ATOM 911 N N . PRO A 1 107 ? -18.712 -1.860 -5.256 1.00 86.44 107 PRO A N 1
ATOM 912 C CA . PRO A 1 107 ? -18.052 -3.058 -4.725 1.00 86.44 107 PRO A CA 1
ATOM 913 C C . PRO A 1 107 ? -16.624 -2.846 -4.222 1.00 86.44 107 PRO A C 1
ATOM 915 O O . PRO A 1 107 ? -16.128 -3.617 -3.401 1.00 86.44 107 PRO A O 1
ATOM 918 N N . SER A 1 108 ? -15.916 -1.841 -4.743 1.00 85.56 108 SER A N 1
ATOM 919 C CA . SER A 1 108 ? -14.586 -1.482 -4.250 1.00 85.56 108 SER A CA 1
ATOM 920 C C . SER A 1 108 ? -14.634 -0.858 -2.858 1.00 85.56 108 SER A C 1
ATOM 922 O O . SER A 1 108 ? -13.756 -1.158 -2.058 1.00 85.56 108 SER A O 1
ATOM 924 N N . VAL A 1 109 ? -15.648 -0.038 -2.570 1.00 89.81 109 VAL A N 1
ATOM 925 C CA . VAL A 1 109 ? -15.863 0.565 -1.247 1.00 89.81 109 VAL A CA 1
ATOM 926 C C . VAL A 1 109 ? -16.499 -0.441 -0.301 1.00 89.81 109 VAL A C 1
ATOM 928 O O . VAL A 1 109 ? -16.032 -0.562 0.823 1.00 89.81 109 VAL A O 1
ATOM 931 N N . ASP A 1 110 ? -17.452 -1.248 -0.769 1.00 91.00 110 ASP A N 1
ATOM 932 C CA . ASP A 1 110 ? -18.088 -2.285 0.058 1.00 91.00 110 ASP A CA 1
ATOM 933 C C . ASP A 1 110 ? -17.065 -3.297 0.597 1.00 91.00 110 ASP A C 1
ATOM 935 O O . ASP A 1 110 ? -17.216 -3.820 1.694 1.00 91.00 110 ASP A O 1
ATOM 939 N N . LYS A 1 111 ? -15.972 -3.549 -0.136 1.00 89.62 111 LYS A N 1
ATOM 940 C CA . LYS A 1 111 ? -14.862 -4.379 0.359 1.00 89.62 111 LYS A CA 1
ATOM 941 C C . LYS A 1 111 ? -14.028 -3.710 1.451 1.00 89.62 111 LYS A C 1
ATOM 943 O O . LYS A 1 111 ? -13.465 -4.425 2.274 1.00 89.62 111 LYS A O 1
ATOM 948 N N . ILE A 1 112 ? -13.897 -2.386 1.417 1.00 92.81 112 ILE A N 1
ATOM 949 C CA . ILE A 1 112 ? -13.054 -1.622 2.344 1.00 92.81 112 ILE A CA 1
ATOM 950 C C . ILE A 1 112 ? -13.844 -1.280 3.607 1.00 92.81 112 ILE A C 1
ATOM 952 O O . ILE A 1 112 ? -13.406 -1.645 4.690 1.00 92.81 112 ILE A O 1
ATOM 956 N N . LEU A 1 113 ? -15.014 -0.652 3.455 1.00 93.75 113 LEU A N 1
ATOM 957 C CA . LEU A 1 113 ? -15.857 -0.166 4.554 1.00 93.75 113 LEU A CA 1
ATOM 958 C C . LEU A 1 113 ? -16.896 -1.193 5.026 1.00 93.75 113 LEU A C 1
ATOM 960 O O . LEU A 1 113 ? -17.307 -1.159 6.181 1.00 93.75 113 LEU A O 1
ATOM 964 N N . GLY A 1 114 ? -17.309 -2.116 4.155 1.00 93.31 114 GLY A N 1
ATOM 965 C CA . GLY A 1 114 ? -18.535 -2.896 4.338 1.00 93.31 114 GLY A CA 1
ATOM 966 C C . GLY A 1 114 ? -19.757 -2.198 3.729 1.00 93.31 114 GLY A C 1
ATOM 967 O O . GLY A 1 114 ? -19.739 -1.011 3.403 1.00 93.31 114 GLY A O 1
ATOM 968 N N . THR A 1 115 ? -20.830 -2.960 3.542 1.00 94.12 115 THR A N 1
ATOM 969 C CA . THR A 1 115 ? -22.180 -2.418 3.296 1.00 94.12 115 THR A CA 1
ATOM 970 C C . THR A 1 115 ? -22.801 -1.925 4.605 1.00 94.12 115 THR A C 1
ATOM 972 O O . THR A 1 115 ? -22.356 -2.335 5.675 1.00 94.12 115 THR A O 1
ATOM 975 N N . GLU A 1 116 ? -23.842 -1.087 4.548 1.00 92.94 116 GLU A N 1
ATOM 976 C CA . GLU A 1 116 ? -24.530 -0.608 5.762 1.00 92.94 116 GLU A CA 1
ATOM 977 C C . GLU A 1 116 ? -25.004 -1.767 6.655 1.00 92.94 116 GLU A C 1
ATOM 979 O O . GLU A 1 116 ? -24.704 -1.777 7.848 1.00 92.94 116 GLU A O 1
ATOM 984 N N . ASP A 1 117 ? -25.631 -2.792 6.066 1.00 92.69 117 ASP A N 1
ATOM 985 C CA . ASP A 1 117 ? -26.077 -3.993 6.786 1.00 92.69 117 ASP A CA 1
ATOM 986 C C . ASP A 1 117 ? -24.909 -4.718 7.475 1.00 92.69 117 ASP A C 1
ATOM 988 O O . ASP A 1 117 ? -25.001 -5.122 8.633 1.00 92.69 117 ASP A O 1
ATOM 992 N N . GLN A 1 118 ? -23.772 -4.854 6.785 1.00 94.94 118 GLN A N 1
ATOM 993 C CA . GLN A 1 118 ? -22.581 -5.489 7.356 1.00 94.94 118 GLN A CA 1
ATOM 994 C C . GLN A 1 118 ? -21.987 -4.674 8.504 1.00 94.94 118 GLN A C 1
ATOM 996 O O . GLN A 1 118 ? -21.567 -5.262 9.502 1.00 94.94 118 GLN A O 1
ATOM 1001 N N . ILE A 1 119 ? -21.955 -3.344 8.376 1.00 95.50 119 ILE A N 1
ATOM 1002 C CA . ILE A 1 119 ? -21.456 -2.453 9.427 1.00 95.50 119 ILE A CA 1
ATOM 1003 C C . ILE A 1 119 ? -22.365 -2.547 10.653 1.00 95.50 119 ILE A C 1
ATOM 1005 O O . ILE A 1 119 ? -21.875 -2.645 11.780 1.00 95.50 119 ILE A O 1
ATOM 1009 N N . GLU A 1 120 ? -23.685 -2.601 10.457 1.00 93.75 120 GLU A N 1
ATOM 1010 C CA . GLU A 1 120 ? -24.640 -2.795 11.547 1.00 93.75 120 GLU A CA 1
ATOM 1011 C C . GLU A 1 120 ? -24.440 -4.119 12.297 1.00 93.75 120 GLU A C 1
ATOM 1013 O O . GLU A 1 120 ? -24.615 -4.196 13.518 1.00 93.75 120 GLU A O 1
ATOM 1018 N N . GLU A 1 121 ? -23.969 -5.149 11.605 1.00 95.31 121 GLU A N 1
ATOM 1019 C CA . GLU A 1 121 ? -23.655 -6.443 12.200 1.00 95.31 121 GLU A CA 1
ATOM 1020 C C . GLU A 1 121 ? -22.262 -6.538 12.836 1.00 95.31 121 GLU A C 1
ATOM 1022 O O . GLU A 1 121 ? -21.931 -7.594 13.396 1.00 95.31 121 GLU A O 1
ATOM 1027 N N . PHE A 1 122 ? -21.448 -5.474 12.809 1.00 96.50 122 PHE A N 1
ATOM 1028 C CA . PHE A 1 122 ? -20.145 -5.477 13.471 1.00 96.50 122 PHE A CA 1
ATOM 1029 C C . PHE A 1 122 ? -20.272 -5.824 14.957 1.00 96.50 122 PHE A C 1
ATOM 1031 O O . PHE A 1 122 ? -21.173 -5.384 15.673 1.00 96.50 122 PHE A O 1
ATOM 1038 N N . LYS A 1 123 ? -19.311 -6.611 15.445 1.00 94.81 123 LYS A N 1
ATOM 1039 C CA . LYS A 1 123 ? -19.220 -7.047 16.846 1.00 94.81 123 LYS A CA 1
ATOM 1040 C C . LYS A 1 123 ? -17.813 -6.837 17.371 1.00 94.81 123 LYS A C 1
ATOM 1042 O O . LYS A 1 123 ? -16.874 -7.417 16.818 1.00 94.81 123 LYS A O 1
ATOM 1047 N N . LEU A 1 124 ? -17.695 -6.137 18.499 1.00 92.88 124 LEU A N 1
ATOM 1048 C CA . LEU A 1 124 ? -16.420 -5.894 19.172 1.00 92.88 124 LEU A CA 1
ATOM 1049 C C . LEU A 1 124 ? -15.653 -7.191 19.451 1.00 92.88 124 LEU A C 1
ATOM 1051 O O . LEU A 1 124 ? -14.468 -7.287 19.149 1.00 92.88 124 LEU A O 1
ATOM 1055 N N . ARG A 1 125 ? -16.345 -8.240 19.914 1.00 90.44 125 ARG A N 1
ATOM 1056 C CA . ARG A 1 125 ? -15.730 -9.557 20.166 1.00 90.44 125 ARG A CA 1
ATOM 1057 C C . ARG A 1 125 ? -15.012 -10.141 18.944 1.00 90.44 125 ARG A C 1
ATOM 1059 O O . ARG A 1 125 ? -14.035 -10.860 19.094 1.00 90.44 125 ARG A O 1
ATOM 1066 N N . ILE A 1 126 ? -15.514 -9.877 17.732 1.00 89.88 126 ILE A N 1
ATOM 1067 C CA . ILE A 1 126 ? -14.881 -10.364 16.500 1.00 89.88 126 ILE A CA 1
ATOM 1068 C C . ILE A 1 126 ? -13.585 -9.587 16.277 1.00 89.88 126 ILE A C 1
ATOM 1070 O O . ILE A 1 126 ? -12.560 -10.205 16.021 1.00 89.88 126 ILE A O 1
ATOM 1074 N N . LEU A 1 127 ? -13.608 -8.266 16.459 1.00 88.50 127 LEU A N 1
ATOM 1075 C CA . LEU A 1 127 ? -12.425 -7.413 16.346 1.00 88.50 127 LEU A CA 1
ATOM 1076 C C . LEU A 1 127 ? -11.344 -7.763 17.387 1.00 88.50 127 LEU A C 1
ATOM 1078 O O . LEU A 1 127 ? -10.168 -7.871 17.054 1.00 88.50 127 LEU A O 1
ATOM 1082 N N . GLN A 1 128 ? -11.746 -8.021 18.632 1.00 86.88 128 GLN A N 1
ATOM 1083 C CA . GLN A 1 128 ? -10.843 -8.483 19.691 1.00 86.88 128 GLN A CA 1
ATOM 1084 C C . GLN A 1 128 ? -10.246 -9.857 19.358 1.00 86.88 128 GLN A C 1
ATOM 1086 O O . GLN A 1 128 ? -9.041 -10.059 19.477 1.00 86.88 128 GLN A O 1
ATOM 1091 N N . ASN A 1 129 ? -11.064 -10.794 18.865 1.00 83.38 129 ASN A N 1
ATOM 1092 C CA . ASN A 1 129 ? -10.570 -12.097 18.416 1.00 83.38 129 ASN A CA 1
ATOM 1093 C C . ASN A 1 129 ? -9.597 -11.975 17.237 1.00 83.38 129 ASN A C 1
ATOM 1095 O O . ASN A 1 129 ? -8.651 -12.759 17.164 1.00 83.38 129 ASN A O 1
ATOM 1099 N N . ILE A 1 130 ? -9.832 -11.016 16.334 1.00 83.25 130 ILE A N 1
ATOM 1100 C CA . ILE A 1 130 ? -8.939 -10.681 15.222 1.00 83.25 130 ILE A CA 1
ATOM 1101 C C . ILE A 1 130 ? -7.557 -10.299 15.766 1.00 83.25 130 ILE A C 1
ATOM 1103 O O . ILE A 1 130 ? -6.575 -10.922 15.375 1.00 83.25 130 ILE A O 1
ATOM 1107 N N . LEU A 1 131 ? -7.490 -9.368 16.722 1.00 79.81 131 LEU A N 1
ATOM 1108 C CA . LEU A 1 131 ? -6.232 -8.928 17.337 1.00 79.81 131 LEU A CA 1
ATOM 1109 C C . LEU A 1 131 ? -5.502 -10.020 18.130 1.00 79.81 131 LEU A C 1
ATOM 1111 O O . LEU A 1 131 ? -4.284 -10.123 18.035 1.00 79.81 131 LEU A O 1
ATOM 1115 N N . ILE A 1 132 ? -6.228 -10.826 18.911 1.00 76.44 132 ILE A N 1
ATOM 1116 C CA . ILE A 1 132 ? -5.620 -11.811 19.821 1.00 76.44 132 ILE A CA 1
ATOM 1117 C C . ILE A 1 132 ? -5.110 -13.046 19.070 1.00 76.44 132 ILE A C 1
ATOM 1119 O O . ILE A 1 132 ? -4.035 -13.559 19.373 1.00 76.44 132 ILE A O 1
ATOM 1123 N N . ASN A 1 133 ? -5.900 -13.569 18.129 1.00 66.31 133 ASN A N 1
ATOM 1124 C CA . ASN A 1 133 ? -5.693 -14.924 17.606 1.00 66.31 133 ASN A CA 1
ATOM 1125 C C . ASN A 1 133 ? -5.077 -14.973 16.210 1.00 66.31 133 ASN A C 1
ATOM 1127 O O . ASN A 1 133 ? -4.799 -16.070 15.726 1.00 66.31 133 ASN A O 1
ATOM 1131 N N . ASN A 1 134 ? -4.924 -13.837 15.530 1.00 63.34 134 ASN A N 1
ATOM 1132 C CA . ASN A 1 134 ? -4.531 -13.851 14.129 1.00 63.34 134 ASN A CA 1
ATOM 1133 C C . ASN A 1 134 ? -3.158 -13.240 13.899 1.00 63.34 134 ASN A C 1
ATOM 1135 O O . ASN A 1 134 ? -2.757 -12.256 14.516 1.00 63.34 134 ASN A O 1
ATOM 1139 N N . GLU A 1 135 ? -2.439 -13.838 12.953 1.00 69.88 135 GLU A N 1
ATOM 1140 C CA . GLU A 1 135 ? -1.139 -13.345 12.545 1.00 69.88 135 GLU A CA 1
ATOM 1141 C C . GLU A 1 135 ? -1.291 -12.179 11.568 1.00 69.88 135 GLU A C 1
ATOM 1143 O O . GLU A 1 135 ? -1.865 -12.308 10.482 1.00 69.88 135 GLU A O 1
ATOM 1148 N N . PHE A 1 136 ? -0.689 -11.055 11.931 1.00 77.00 136 PHE A N 1
ATOM 1149 C CA . PHE A 1 136 ? -0.452 -9.938 11.032 1.00 77.00 136 PHE A CA 1
ATOM 1150 C C . PHE A 1 136 ? 1.010 -9.940 10.583 1.00 77.00 136 PHE A C 1
ATOM 1152 O O . PHE A 1 136 ? 1.918 -10.283 11.344 1.00 77.00 136 PHE A O 1
ATOM 1159 N N . SER A 1 137 ? 1.250 -9.566 9.330 1.00 72.69 137 SER A N 1
ATOM 1160 C CA . SER A 1 137 ? 2.581 -9.168 8.878 1.00 72.69 137 SER A CA 1
ATOM 1161 C C . SER A 1 137 ? 2.722 -7.667 9.077 1.00 72.69 137 SER A C 1
ATOM 1163 O O . SER A 1 137 ? 1.949 -6.892 8.514 1.00 72.69 137 SER A O 1
ATOM 1165 N N . PHE A 1 138 ? 3.729 -7.279 9.851 1.00 70.50 138 PHE A N 1
ATOM 1166 C CA . PHE A 1 138 ? 4.072 -5.887 10.102 1.00 70.50 138 PHE A CA 1
ATOM 1167 C C . PHE A 1 138 ? 5.288 -5.516 9.273 1.00 70.50 138 PHE A C 1
ATOM 1169 O O . PHE A 1 138 ? 6.303 -6.217 9.298 1.00 70.50 138 PHE A O 1
ATOM 1176 N N . ILE A 1 139 ? 5.184 -4.413 8.543 1.00 64.88 139 ILE A N 1
ATOM 1177 C CA . ILE A 1 139 ? 6.312 -3.833 7.831 1.00 64.88 139 ILE A CA 1
ATOM 1178 C C . ILE A 1 139 ? 6.411 -2.369 8.237 1.00 64.88 139 ILE A C 1
ATOM 1180 O O . ILE A 1 139 ? 5.559 -1.561 7.874 1.00 64.88 139 ILE A O 1
ATOM 1184 N N . HIS A 1 140 ? 7.453 -2.045 8.996 1.00 69.31 140 HIS A N 1
ATOM 1185 C CA . HIS A 1 140 ? 7.788 -0.681 9.384 1.00 69.31 140 HIS A CA 1
ATOM 1186 C C . HIS A 1 140 ? 8.922 -0.172 8.494 1.00 69.31 140 HIS A C 1
ATOM 1188 O O . HIS A 1 140 ? 9.965 -0.814 8.365 1.00 69.31 140 HIS A O 1
ATOM 1194 N N . PHE A 1 141 ? 8.697 0.970 7.856 1.00 63.84 141 PHE A N 1
ATOM 1195 C CA . PHE A 1 141 ? 9.700 1.704 7.101 1.00 63.84 141 PHE A CA 1
ATOM 1196 C C . PHE A 1 141 ? 9.881 3.085 7.707 1.00 63.84 141 PHE A C 1
ATOM 1198 O O . PHE A 1 141 ? 8.920 3.839 7.775 1.00 63.84 141 PHE A O 1
ATOM 1205 N N . ASN A 1 142 ? 11.116 3.427 8.056 1.00 64.62 142 ASN A N 1
ATOM 1206 C CA . ASN A 1 142 ? 11.514 4.785 8.392 1.00 64.62 142 ASN A CA 1
ATOM 1207 C C . ASN A 1 142 ? 12.284 5.388 7.212 1.00 64.62 142 ASN A C 1
ATOM 1209 O O . ASN A 1 142 ? 13.275 4.818 6.746 1.00 64.62 142 ASN A O 1
ATOM 1213 N N . TYR A 1 143 ? 11.834 6.539 6.727 1.00 59.66 143 TYR A N 1
ATOM 1214 C CA . TYR A 1 143 ? 12.605 7.395 5.839 1.00 59.66 143 TYR A CA 1
ATOM 1215 C C . TYR A 1 143 ? 13.053 8.610 6.630 1.00 59.66 143 TYR A C 1
ATOM 1217 O O . TYR A 1 143 ? 12.217 9.429 6.962 1.00 59.66 143 TYR A O 1
ATOM 1225 N N . ALA A 1 144 ? 14.344 8.779 6.887 1.00 55.28 144 ALA A N 1
ATOM 1226 C CA . ALA A 1 144 ? 14.879 10.033 7.403 1.00 55.28 144 ALA A CA 1
ATOM 1227 C C . ALA A 1 144 ? 15.567 10.791 6.262 1.00 55.28 144 ALA A C 1
ATOM 1229 O O . ALA A 1 144 ? 16.425 10.244 5.569 1.00 55.28 144 ALA A O 1
ATOM 1230 N N . SER A 1 145 ? 15.247 12.075 6.092 1.00 41.41 145 SER A N 1
ATOM 1231 C CA . SER A 1 145 ? 15.953 12.981 5.161 1.00 41.41 145 SER A CA 1
ATOM 1232 C C . SER A 1 145 ? 17.448 13.158 5.484 1.00 41.41 145 SER A C 1
ATOM 1234 O O . SER A 1 145 ? 18.191 13.735 4.692 1.00 41.41 145 SER A O 1
ATOM 1236 N N . HIS A 1 146 ? 17.906 12.657 6.635 1.00 46.72 146 HIS A N 1
ATOM 1237 C CA . HIS A 1 146 ? 19.309 12.610 7.031 1.00 46.72 146 HIS A CA 1
ATOM 1238 C C . HIS A 1 146 ? 19.840 11.178 7.055 1.00 46.72 146 HIS A C 1
ATOM 1240 O O . HIS A 1 146 ? 19.129 10.247 7.419 1.00 46.72 146 HIS A O 1
ATOM 1246 N N . ASN A 1 147 ? 21.139 11.041 6.752 1.00 38.00 147 ASN A N 1
ATOM 1247 C CA . ASN A 1 147 ? 21.966 9.861 7.021 1.00 38.00 147 ASN A CA 1
ATOM 1248 C C . ASN A 1 147 ? 21.976 9.538 8.529 1.00 38.00 147 ASN A C 1
ATOM 1250 O O . ASN A 1 147 ? 22.995 9.690 9.206 1.00 38.00 147 ASN A O 1
ATOM 1254 N N . GLN A 1 148 ? 20.865 9.061 9.082 1.00 37.53 148 GLN A N 1
ATOM 1255 C CA . GLN A 1 148 ? 20.959 8.191 10.233 1.00 37.53 148 GLN A CA 1
ATOM 1256 C C . GLN A 1 148 ? 21.724 6.970 9.740 1.00 37.53 148 GLN A C 1
ATOM 1258 O O . GLN A 1 148 ? 21.342 6.319 8.768 1.00 37.53 148 GLN A O 1
ATOM 1263 N N . LYS A 1 149 ? 22.873 6.700 10.361 1.00 37.25 149 LYS A N 1
ATOM 1264 C CA . LYS A 1 149 ? 23.516 5.395 10.250 1.00 37.25 149 LYS A CA 1
ATOM 1265 C C . LYS A 1 149 ? 22.482 4.388 10.742 1.00 37.25 149 LYS A C 1
ATOM 1267 O O . LYS A 1 149 ? 22.367 4.184 11.946 1.00 37.25 149 LYS A O 1
ATOM 1272 N N . ILE A 1 150 ? 21.710 3.825 9.814 1.00 39.69 150 ILE A N 1
ATOM 1273 C CA . ILE A 1 150 ? 20.792 2.719 10.059 1.00 39.69 150 ILE A CA 1
ATOM 1274 C C . ILE A 1 150 ? 21.684 1.547 10.469 1.00 39.69 150 ILE A C 1
ATOM 1276 O O . ILE A 1 150 ? 22.169 0.778 9.642 1.00 39.69 150 ILE A O 1
ATOM 1280 N N . ASN A 1 151 ? 21.981 1.472 11.763 1.00 33.28 151 ASN A N 1
ATOM 1281 C CA . ASN A 1 151 ? 22.586 0.322 12.413 1.00 33.28 151 ASN A CA 1
ATOM 1282 C C . ASN A 1 151 ? 21.472 -0.690 12.661 1.00 33.28 151 ASN A C 1
ATOM 1284 O O . ASN A 1 151 ? 21.130 -0.991 13.797 1.00 33.28 151 ASN A O 1
ATOM 1288 N N . GLU A 1 152 ? 20.886 -1.212 11.593 1.00 37.06 152 GLU A N 1
ATOM 1289 C CA . GLU A 1 152 ? 19.927 -2.295 11.707 1.00 37.06 152 GLU A CA 1
ATOM 1290 C C . GLU A 1 152 ? 20.267 -3.355 10.685 1.00 37.06 152 GLU A C 1
ATOM 1292 O O . GLU A 1 152 ? 20.626 -3.062 9.544 1.00 37.06 152 GLU A O 1
ATOM 1297 N N . LYS A 1 153 ? 20.197 -4.604 11.144 1.00 31.16 153 LYS A N 1
A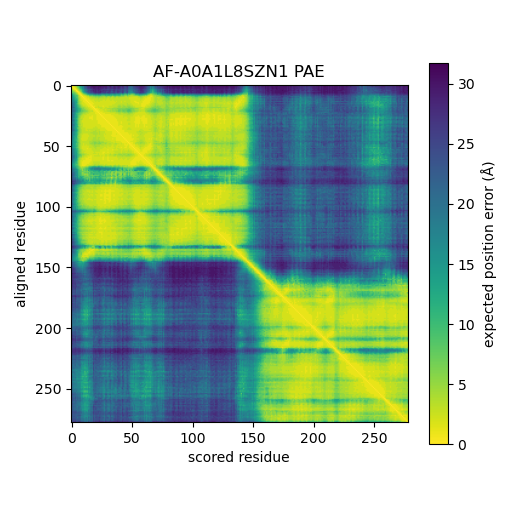TOM 1298 C CA . LYS A 1 153 ? 20.355 -5.825 10.364 1.00 31.16 153 LYS A CA 1
ATOM 1299 C C . LYS A 1 153 ? 19.323 -5.835 9.232 1.00 31.16 153 LYS A C 1
ATOM 1301 O O . LYS A 1 153 ? 18.316 -6.535 9.315 1.00 31.16 153 LYS A O 1
ATOM 1306 N N . ARG A 1 154 ? 19.560 -5.070 8.163 1.00 37.97 154 ARG A N 1
ATOM 1307 C CA . ARG A 1 154 ? 18.899 -5.277 6.878 1.00 37.97 154 ARG A CA 1
ATOM 1308 C C . ARG A 1 154 ? 19.145 -6.744 6.561 1.00 37.97 154 ARG A C 1
ATOM 1310 O O . ARG A 1 154 ? 20.302 -7.164 6.541 1.00 37.97 154 ARG A O 1
ATOM 1317 N N . LYS A 1 155 ? 18.083 -7.542 6.403 1.00 37.19 155 LYS A N 1
ATOM 1318 C CA . LYS A 1 155 ? 18.224 -8.885 5.828 1.00 37.19 155 LYS A CA 1
ATOM 1319 C C . LYS A 1 155 ? 19.073 -8.702 4.578 1.00 37.19 155 LYS A C 1
ATOM 1321 O O . LYS A 1 155 ? 18.663 -7.961 3.687 1.00 37.19 155 LYS A O 1
ATOM 1326 N N . GLU A 1 156 ? 20.269 -9.285 4.570 1.00 34.78 156 GLU A N 1
ATOM 1327 C CA . GLU A 1 156 ? 21.137 -9.229 3.405 1.00 34.78 156 GLU A CA 1
ATOM 1328 C C . GLU A 1 156 ? 20.318 -9.741 2.225 1.00 34.78 156 GLU A C 1
ATOM 1330 O O . GLU A 1 156 ? 19.841 -10.880 2.215 1.00 34.78 156 GLU A O 1
ATOM 1335 N N . TYR A 1 157 ? 20.058 -8.843 1.278 1.00 44.53 157 TYR A N 1
ATOM 1336 C CA . TYR A 1 157 ? 19.348 -9.183 0.063 1.00 44.53 157 TYR A CA 1
ATOM 1337 C C . TYR A 1 157 ? 20.105 -10.313 -0.622 1.00 44.53 157 TYR A C 1
ATOM 1339 O O . TYR A 1 157 ? 21.311 -10.208 -0.850 1.00 44.53 157 TYR A O 1
ATOM 1347 N N . VAL A 1 158 ? 19.394 -11.391 -0.956 1.00 43.59 158 VAL A N 1
ATOM 1348 C CA . VAL A 1 158 ? 19.970 -12.483 -1.741 1.00 43.59 158 VAL A CA 1
ATOM 1349 C C . VAL A 1 158 ? 20.401 -11.890 -3.087 1.00 43.59 158 VAL A C 1
ATOM 1351 O O . VAL A 1 158 ? 19.539 -11.392 -3.817 1.00 43.59 158 VAL A O 1
ATOM 1354 N N . PRO A 1 159 ? 21.702 -11.908 -3.432 1.00 49.53 159 PRO A N 1
ATOM 1355 C CA . PRO A 1 159 ? 22.190 -11.320 -4.670 1.00 49.53 159 PRO A CA 1
ATOM 1356 C C . PRO A 1 159 ? 21.483 -11.952 -5.869 1.00 49.53 159 PRO A C 1
ATOM 1358 O O . PRO A 1 159 ? 21.459 -13.176 -6.024 1.00 49.53 159 PRO A O 1
ATOM 1361 N N . ILE A 1 160 ? 20.907 -11.127 -6.739 1.00 54.56 160 ILE A N 1
ATOM 1362 C CA . ILE A 1 160 ? 20.295 -11.609 -7.978 1.00 54.56 160 ILE A CA 1
ATOM 1363 C C . ILE A 1 160 ? 21.408 -11.809 -8.995 1.00 54.56 160 ILE A C 1
ATOM 1365 O O . ILE A 1 160 ? 22.058 -10.858 -9.419 1.00 54.56 160 ILE A O 1
ATOM 1369 N N . SER A 1 161 ? 21.622 -13.057 -9.403 1.00 57.84 161 SER A N 1
ATOM 1370 C CA . SER A 1 161 ? 22.573 -13.358 -10.470 1.00 57.84 161 SER A CA 1
ATOM 1371 C C . SER A 1 161 ? 22.001 -13.003 -11.846 1.00 57.84 161 SER A C 1
ATOM 1373 O O . SER A 1 161 ? 20.804 -13.156 -12.099 1.00 57.84 161 SER A O 1
ATOM 1375 N N . MET A 1 162 ? 22.879 -12.631 -12.777 1.00 55.09 162 MET A N 1
ATOM 1376 C CA . MET A 1 162 ? 22.541 -12.424 -14.191 1.00 55.09 162 MET A CA 1
ATOM 1377 C C . MET A 1 162 ? 21.818 -13.616 -14.836 1.00 55.09 162 MET A C 1
ATOM 1379 O O . MET A 1 162 ? 20.926 -13.428 -15.664 1.00 55.09 162 MET A O 1
ATOM 1383 N N . ASN A 1 163 ? 22.147 -14.844 -14.427 1.00 60.50 163 ASN A N 1
ATOM 1384 C CA . ASN A 1 163 ? 21.504 -16.055 -14.942 1.00 60.50 163 ASN A CA 1
ATOM 1385 C C . ASN A 1 163 ? 20.016 -16.114 -14.571 1.00 60.50 163 ASN A C 1
ATOM 1387 O O . ASN A 1 163 ? 19.202 -16.603 -15.349 1.00 60.50 163 ASN A O 1
ATOM 1391 N N . SER A 1 164 ? 19.636 -15.550 -13.423 1.00 62.50 164 SER A N 1
ATOM 1392 C CA . SER A 1 164 ? 18.243 -15.491 -12.980 1.00 62.50 164 SER A CA 1
ATOM 1393 C C . SER A 1 164 ? 17.376 -14.613 -13.893 1.00 62.50 164 SER A C 1
ATOM 1395 O O . SER A 1 164 ? 16.187 -14.895 -14.034 1.00 62.50 164 SER A O 1
ATOM 1397 N N . ILE A 1 165 ? 17.960 -13.599 -14.555 1.00 67.38 165 ILE A N 1
ATOM 1398 C CA . ILE A 1 165 ? 17.266 -12.756 -15.543 1.00 67.38 165 ILE A CA 1
ATOM 1399 C C . ILE A 1 165 ? 16.881 -13.566 -16.775 1.00 67.38 165 ILE A C 1
ATOM 1401 O O . ILE A 1 165 ? 1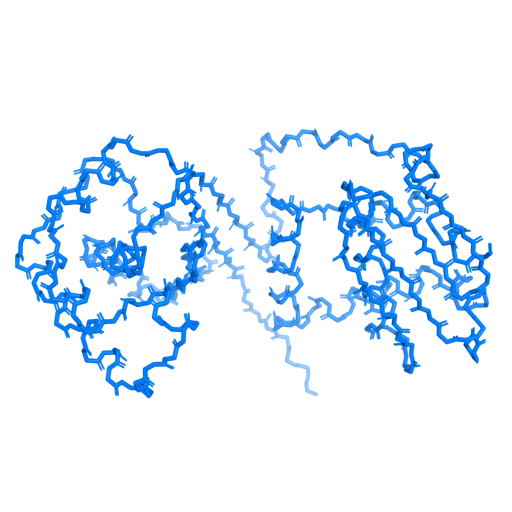5.699 -13.659 -17.105 1.00 67.38 165 ILE A O 1
ATOM 1405 N N . PHE A 1 166 ? 17.853 -14.189 -17.435 1.00 70.12 166 PHE A N 1
ATOM 1406 C CA . PHE A 1 166 ? 17.593 -14.931 -18.670 1.00 70.12 166 PHE A CA 1
ATOM 1407 C C . PHE A 1 166 ? 16.751 -16.188 -18.438 1.00 70.12 166 PHE A C 1
ATOM 1409 O O . PHE A 1 166 ? 15.881 -16.488 -19.249 1.00 70.12 166 PHE A O 1
ATOM 1416 N N . ASN A 1 167 ? 16.906 -16.851 -17.289 1.00 76.25 167 ASN A N 1
ATOM 1417 C CA . ASN A 1 167 ? 16.086 -18.007 -16.914 1.00 76.25 167 ASN A CA 1
ATOM 1418 C C . ASN A 1 167 ? 14.610 -17.655 -16.662 1.00 76.25 167 ASN A C 1
ATOM 1420 O O . ASN A 1 167 ? 13.766 -18.549 -16.603 1.00 76.25 167 ASN A O 1
ATOM 1424 N N . SER A 1 168 ? 14.287 -16.368 -16.486 1.00 79.62 168 SER A N 1
ATOM 1425 C CA . SER A 1 168 ? 12.902 -15.913 -16.359 1.00 79.62 168 SER A CA 1
ATOM 1426 C C . SER A 1 168 ? 12.203 -15.7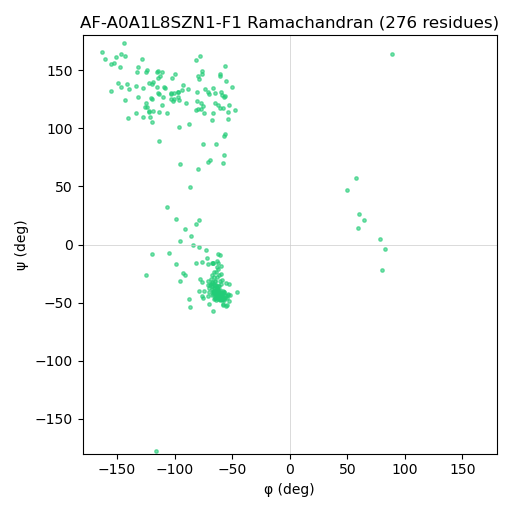59 -17.713 1.00 79.62 168 SER A C 1
ATOM 1428 O O . SER A 1 168 ? 10.978 -15.711 -17.740 1.00 79.62 168 SER A O 1
ATOM 1430 N N . VAL A 1 169 ? 12.936 -15.720 -18.831 1.00 86.62 169 VAL A N 1
ATOM 1431 C CA . VAL A 1 169 ? 12.364 -15.531 -20.170 1.00 86.62 169 VAL A CA 1
ATOM 1432 C C . VAL A 1 169 ? 11.729 -16.830 -20.660 1.00 86.62 169 VAL A C 1
ATOM 1434 O O . VAL A 1 169 ? 12.394 -17.854 -20.778 1.00 86.62 169 VAL A O 1
ATOM 1437 N N . ILE A 1 170 ? 10.434 -16.780 -20.970 1.00 85.56 170 ILE A N 1
ATOM 1438 C CA . ILE A 1 170 ? 9.693 -17.884 -21.594 1.00 85.56 170 ILE A CA 1
ATOM 1439 C C . ILE A 1 170 ? 9.815 -17.790 -23.116 1.00 85.56 170 ILE A C 1
ATOM 1441 O O . ILE A 1 170 ? 10.096 -18.782 -23.783 1.00 85.56 170 ILE A O 1
ATOM 1445 N N . SER A 1 171 ? 9.618 -16.593 -23.669 1.00 86.06 171 SER A N 1
ATOM 1446 C CA . SER A 1 171 ? 9.762 -16.321 -25.099 1.00 86.06 171 SER A CA 1
ATOM 1447 C C . SER A 1 171 ? 10.068 -14.851 -25.338 1.00 86.06 171 SER A C 1
ATOM 1449 O O . SER A 1 171 ? 9.718 -13.992 -24.528 1.00 86.06 171 SER A O 1
ATOM 1451 N N . LYS A 1 172 ? 10.698 -14.550 -26.471 1.00 85.88 172 LYS A N 1
ATOM 1452 C CA . LYS A 1 172 ? 11.063 -13.188 -26.852 1.00 85.88 172 LYS A CA 1
ATOM 1453 C C . LYS A 1 172 ? 11.056 -13.031 -28.367 1.00 85.88 172 LYS A C 1
ATOM 1455 O O . LYS A 1 172 ? 11.552 -13.902 -29.080 1.00 85.88 172 LYS A O 1
ATOM 1460 N N . SER A 1 173 ? 10.546 -11.898 -28.830 1.00 81.81 173 SER A N 1
ATOM 1461 C CA . SER A 1 173 ? 10.661 -11.419 -30.206 1.00 81.81 173 SER A CA 1
ATOM 1462 C C . SER A 1 173 ? 10.808 -9.896 -30.210 1.00 81.81 173 SER A C 1
ATOM 1464 O O . SER A 1 173 ? 10.716 -9.240 -29.174 1.00 81.81 173 SER A O 1
ATOM 1466 N N . LYS A 1 174 ? 11.055 -9.300 -31.377 1.00 76.38 174 LYS A N 1
ATOM 1467 C CA . LYS A 1 174 ? 11.119 -7.840 -31.488 1.00 76.38 174 LYS A CA 1
ATOM 1468 C C . LYS A 1 174 ? 9.788 -7.221 -31.030 1.00 76.38 174 LYS A C 1
ATOM 1470 O O . LYS A 1 174 ? 8.729 -7.674 -31.457 1.00 76.38 174 LYS A O 1
ATOM 1475 N N . GLY A 1 175 ? 9.850 -6.243 -30.122 1.00 79.62 175 GLY A N 1
ATOM 1476 C CA . GLY A 1 175 ? 8.666 -5.577 -29.561 1.00 79.62 175 GLY A CA 1
ATOM 1477 C C . GLY A 1 175 ? 7.919 -6.364 -28.478 1.00 79.62 175 GLY A C 1
ATOM 1478 O O . GLY A 1 175 ? 6.857 -5.918 -28.045 1.00 79.62 175 GLY A O 1
ATOM 1479 N N . TYR A 1 176 ? 8.429 -7.529 -28.052 1.00 86.81 176 TYR A N 1
ATOM 1480 C CA . TYR A 1 176 ? 7.653 -8.468 -27.242 1.00 86.81 176 TYR A CA 1
ATOM 1481 C C . TYR A 1 176 ? 8.500 -9.411 -26.372 1.00 86.81 176 TYR A C 1
ATOM 1483 O O . TYR A 1 176 ? 9.424 -10.072 -26.850 1.00 86.81 176 TYR A O 1
ATOM 1491 N N . ILE A 1 177 ? 8.152 -9.541 -25.090 1.00 90.44 177 ILE A N 1
ATOM 1492 C CA . ILE A 1 177 ? 8.820 -10.443 -24.140 1.00 90.44 177 ILE A CA 1
ATOM 1493 C C . ILE A 1 177 ? 7.773 -11.112 -23.245 1.00 90.44 177 ILE A C 1
ATOM 1495 O O . ILE A 1 177 ? 6.929 -10.431 -22.669 1.00 90.44 177 ILE A O 1
ATOM 1499 N N . ILE A 1 178 ? 7.873 -12.430 -23.056 1.00 91.56 178 ILE A N 1
ATOM 1500 C CA . ILE A 1 178 ? 7.136 -13.163 -22.018 1.00 91.56 178 ILE A CA 1
ATOM 1501 C C . ILE A 1 178 ? 8.113 -13.626 -20.946 1.00 91.56 178 ILE A C 1
ATOM 1503 O O . ILE A 1 178 ? 9.087 -14.325 -21.236 1.00 91.56 178 ILE A O 1
ATOM 1507 N N . LEU A 1 179 ? 7.808 -13.297 -19.696 1.00 91.75 179 LEU A N 1
ATOM 1508 C CA . LEU A 1 179 ? 8.553 -13.705 -18.514 1.00 91.75 179 LEU A CA 1
ATOM 1509 C C . LEU A 1 179 ? 7.708 -14.626 -17.624 1.00 91.75 179 LEU A C 1
ATOM 1511 O O . LEU A 1 179 ? 6.490 -14.483 -17.522 1.00 91.75 179 LEU A O 1
ATOM 1515 N N . LYS A 1 180 ? 8.360 -15.548 -16.917 1.00 89.88 180 LYS A N 1
ATOM 1516 C CA . LYS A 1 180 ? 7.779 -16.272 -15.786 1.00 89.88 180 LYS A CA 1
ATOM 1517 C C . LYS A 1 180 ? 7.629 -15.310 -14.613 1.00 89.88 180 LYS A C 1
ATOM 1519 O O . LYS A 1 180 ? 8.589 -14.629 -14.239 1.00 89.88 180 LYS A O 1
ATOM 1524 N N . GLU A 1 181 ? 6.451 -15.296 -13.997 1.00 84.06 181 GLU A N 1
ATOM 1525 C CA . GLU A 1 181 ? 6.205 -14.488 -12.807 1.00 84.06 181 GLU A CA 1
ATOM 1526 C C . GLU A 1 181 ? 7.201 -14.864 -11.701 1.00 84.06 181 GLU A C 1
ATOM 1528 O O . GLU A 1 181 ? 7.300 -16.013 -11.264 1.00 84.06 181 GLU A O 1
ATOM 1533 N N . SER A 1 182 ? 8.015 -13.884 -11.321 1.00 81.75 182 SER A N 1
ATOM 1534 C CA . SER A 1 182 ? 9.143 -14.029 -10.408 1.00 81.75 182 SER A CA 1
ATOM 1535 C C . SER A 1 182 ? 9.565 -12.653 -9.896 1.00 81.75 182 SER A C 1
ATOM 1537 O O . SER A 1 182 ? 9.195 -11.629 -10.475 1.00 81.75 182 SER A O 1
ATOM 1539 N N . PHE A 1 183 ? 10.379 -12.617 -8.839 1.00 78.31 183 PHE A N 1
ATOM 1540 C CA . PHE A 1 183 ? 10.993 -11.376 -8.353 1.00 78.31 183 PHE A CA 1
ATOM 1541 C C . PHE A 1 183 ? 11.742 -10.637 -9.473 1.00 78.31 183 PHE A C 1
ATOM 1543 O O . PHE A 1 183 ? 11.602 -9.431 -9.643 1.00 78.31 183 PHE A O 1
ATOM 1550 N N . VAL A 1 184 ? 12.492 -11.386 -10.282 1.00 80.88 184 VAL A N 1
ATOM 1551 C CA . VAL A 1 184 ? 13.230 -10.873 -11.437 1.00 80.88 184 VAL A CA 1
ATOM 1552 C C . VAL A 1 184 ? 12.294 -10.197 -12.435 1.00 80.88 184 VAL A C 1
ATOM 1554 O O . VAL A 1 184 ? 12.559 -9.075 -12.850 1.00 80.88 184 VAL A O 1
ATOM 1557 N N . ALA A 1 185 ? 11.177 -10.834 -12.793 1.00 84.88 185 ALA A N 1
ATOM 1558 C CA . ALA A 1 185 ? 10.224 -10.240 -13.725 1.00 84.88 185 ALA A CA 1
ATOM 1559 C C . ALA A 1 185 ? 9.609 -8.943 -13.168 1.00 84.88 185 ALA A C 1
ATOM 1561 O O . ALA A 1 185 ? 9.462 -7.972 -13.906 1.00 84.88 185 ALA A O 1
ATOM 1562 N N . LYS A 1 186 ? 9.328 -8.886 -11.858 1.00 85.75 186 LYS A N 1
ATOM 1563 C CA . LYS A 1 186 ? 8.891 -7.652 -11.183 1.00 85.75 186 LYS A CA 1
ATOM 1564 C C . LYS A 1 186 ? 9.954 -6.549 -11.261 1.00 85.75 186 LYS A C 1
ATOM 1566 O O . LYS A 1 186 ? 9.613 -5.404 -11.546 1.00 85.75 186 LYS A O 1
ATOM 1571 N N . LEU A 1 187 ? 11.230 -6.894 -11.069 1.00 86.75 187 LEU A N 1
ATOM 1572 C CA . LEU A 1 187 ? 12.357 -5.963 -11.186 1.00 86.75 187 LEU A CA 1
ATOM 1573 C C . LEU A 1 187 ? 12.486 -5.403 -12.610 1.00 86.75 187 LEU A C 1
ATOM 1575 O O . LEU A 1 187 ? 12.638 -4.197 -12.779 1.00 86.75 187 LEU A O 1
ATOM 1579 N N . ILE A 1 188 ? 12.336 -6.252 -13.631 1.00 88.75 188 ILE A N 1
ATOM 1580 C CA . ILE A 1 188 ? 12.320 -5.811 -15.032 1.00 88.75 188 ILE A CA 1
ATOM 1581 C C . ILE A 1 188 ? 11.174 -4.832 -15.288 1.00 88.75 188 ILE A C 1
ATOM 1583 O O . ILE A 1 188 ? 11.413 -3.772 -15.854 1.00 88.75 188 ILE A O 1
ATOM 1587 N N . ILE A 1 189 ? 9.953 -5.128 -14.832 1.00 90.19 189 ILE A N 1
ATOM 1588 C CA . ILE A 1 189 ? 8.809 -4.209 -14.981 1.00 90.19 189 ILE A CA 1
ATOM 1589 C C . ILE A 1 189 ? 9.108 -2.854 -14.336 1.00 90.19 189 ILE A C 1
ATOM 1591 O O . ILE A 1 189 ? 8.797 -1.817 -14.917 1.00 90.19 189 ILE A O 1
ATOM 1595 N N . TYR A 1 190 ? 9.738 -2.848 -13.161 1.00 90.50 190 TYR A N 1
ATOM 1596 C CA . TYR A 1 190 ? 10.124 -1.604 -12.506 1.00 90.50 190 TYR A CA 1
ATOM 1597 C C . TYR A 1 190 ? 11.163 -0.816 -13.321 1.00 90.50 190 TYR A C 1
ATOM 1599 O O . TYR A 1 190 ? 11.031 0.394 -13.477 1.00 90.50 190 TYR A O 1
ATOM 1607 N N . PHE A 1 191 ? 12.136 -1.482 -13.948 1.00 91.00 191 PHE A N 1
ATOM 1608 C CA . PHE A 1 191 ? 13.071 -0.815 -14.862 1.00 91.00 191 PHE A CA 1
ATOM 1609 C C . PHE A 1 191 ? 12.386 -0.245 -16.111 1.00 91.00 191 PHE A C 1
ATOM 1611 O O . PHE A 1 191 ? 12.733 0.851 -16.554 1.00 91.00 191 PHE A O 1
ATOM 1618 N N . LEU A 1 192 ? 11.387 -0.940 -16.660 1.00 90.44 192 LEU A N 1
ATOM 1619 C CA . LEU A 1 192 ? 10.588 -0.419 -17.774 1.00 90.44 192 LEU A CA 1
ATOM 1620 C C . LEU A 1 192 ? 9.784 0.816 -17.368 1.00 90.44 192 LEU A C 1
ATOM 1622 O O . LEU A 1 192 ? 9.759 1.795 -18.105 1.00 90.44 192 LEU A O 1
ATOM 1626 N N . ARG A 1 193 ? 9.208 0.813 -16.166 1.00 91.06 193 ARG A N 1
ATOM 1627 C CA . ARG A 1 193 ? 8.524 1.978 -15.595 1.00 91.06 193 ARG A CA 1
ATOM 1628 C C . ARG A 1 193 ? 9.465 3.185 -15.459 1.00 91.06 193 ARG A C 1
ATOM 1630 O O . ARG A 1 193 ? 9.101 4.289 -15.855 1.00 91.06 193 ARG A O 1
ATOM 1637 N N . ILE A 1 194 ? 10.701 2.979 -14.989 1.00 91.56 194 ILE A N 1
ATOM 1638 C CA . ILE A 1 194 ? 11.735 4.033 -14.952 1.00 91.56 194 ILE A CA 1
ATOM 1639 C C . ILE A 1 194 ? 11.985 4.609 -16.357 1.00 91.56 194 ILE A C 1
ATOM 1641 O O . ILE A 1 194 ? 12.129 5.826 -16.517 1.00 91.56 194 ILE A O 1
ATOM 1645 N N . LEU A 1 195 ? 12.018 3.762 -17.391 1.00 89.62 195 LEU A N 1
ATOM 1646 C CA . LEU A 1 195 ? 12.158 4.216 -18.776 1.00 89.62 195 LEU A CA 1
ATOM 1647 C C . LEU A 1 195 ? 10.964 5.073 -19.227 1.00 89.62 195 LEU A C 1
ATOM 1649 O O . LEU A 1 195 ? 11.187 6.119 -19.830 1.00 89.62 195 LEU A O 1
ATOM 1653 N N . GLU A 1 196 ? 9.724 4.688 -18.915 1.00 89.19 196 GLU A N 1
ATOM 1654 C CA . GLU A 1 196 ? 8.525 5.470 -19.276 1.00 89.19 196 GLU A CA 1
ATOM 1655 C C . GLU A 1 196 ? 8.527 6.871 -18.659 1.00 89.19 196 GLU A C 1
ATOM 1657 O O . GLU A 1 196 ? 8.158 7.840 -19.321 1.00 89.19 196 GLU A O 1
ATOM 1662 N N . PHE A 1 197 ? 8.987 7.006 -17.412 1.00 87.38 197 PHE A N 1
ATOM 1663 C CA . PHE A 1 197 ? 9.074 8.314 -16.756 1.00 87.38 197 PHE A CA 1
ATOM 1664 C C . PHE A 1 197 ? 10.130 9.228 -17.366 1.00 87.38 197 PHE A C 1
ATOM 1666 O O . PHE A 1 197 ? 9.984 10.449 -17.389 1.00 87.38 197 PHE A O 1
ATOM 1673 N N . THR A 1 198 ? 11.227 8.645 -17.833 1.00 88.06 198 THR A N 1
ATOM 1674 C CA . THR A 1 198 ? 12.420 9.398 -18.233 1.00 88.06 198 THR A CA 1
ATOM 1675 C C . THR A 1 198 ? 12.519 9.624 -19.737 1.00 88.06 198 THR A C 1
ATOM 1677 O O . THR A 1 198 ? 13.285 10.495 -20.175 1.00 88.06 198 THR A O 1
ATOM 1680 N N . VAL A 1 199 ? 11.760 8.865 -20.531 1.00 84.75 199 VAL A N 1
ATOM 1681 C CA . VAL A 1 199 ? 11.761 8.904 -21.992 1.00 84.75 199 VAL A CA 1
ATOM 1682 C C . VAL A 1 199 ? 10.363 9.241 -22.505 1.00 84.75 199 VAL A C 1
ATOM 1684 O O . VAL A 1 199 ? 9.442 8.429 -22.477 1.00 84.75 199 VAL A O 1
ATOM 1687 N N . ILE A 1 200 ? 10.227 10.449 -23.048 1.00 80.31 200 ILE A N 1
ATOM 1688 C CA . ILE A 1 200 ? 8.968 10.943 -23.611 1.00 80.31 200 ILE A CA 1
ATOM 1689 C C . ILE A 1 200 ? 8.500 10.035 -24.755 1.00 80.31 200 ILE A C 1
ATOM 1691 O O . ILE A 1 200 ? 9.258 9.739 -25.677 1.00 80.31 200 ILE A O 1
ATOM 1695 N N . GLY A 1 201 ? 7.224 9.647 -24.712 1.00 75.88 201 GLY A N 1
ATOM 1696 C CA . GLY A 1 201 ? 6.565 8.881 -25.773 1.00 75.88 201 GLY A CA 1
ATOM 1697 C C . GLY A 1 201 ? 6.810 7.372 -25.722 1.00 75.88 201 GLY A C 1
ATOM 1698 O O . GLY A 1 201 ? 6.211 6.644 -26.511 1.00 75.88 201 GLY A O 1
ATOM 1699 N N . LEU A 1 202 ? 7.635 6.890 -24.791 1.00 84.62 202 LEU A N 1
ATOM 1700 C CA . LEU A 1 202 ? 7.823 5.464 -24.568 1.00 84.62 202 LEU A CA 1
ATOM 1701 C C . LEU A 1 202 ? 6.680 4.911 -23.711 1.00 84.62 202 LEU A C 1
ATOM 1703 O O . LEU A 1 202 ? 6.334 5.490 -22.683 1.00 84.62 202 LEU A O 1
ATOM 1707 N N . LYS A 1 203 ? 6.090 3.798 -24.153 1.00 85.44 203 LYS A N 1
ATOM 1708 C CA . LYS A 1 203 ? 5.059 3.065 -23.416 1.00 85.44 203 LYS A CA 1
ATOM 1709 C C . LYS A 1 203 ? 5.257 1.566 -23.572 1.00 85.44 203 LYS A C 1
ATOM 1711 O O . LYS A 1 203 ? 5.498 1.088 -24.684 1.00 85.44 203 LYS A O 1
ATOM 1716 N N . PHE A 1 204 ? 5.086 0.849 -22.474 1.00 88.69 204 PHE A N 1
ATOM 1717 C CA . PHE A 1 204 ? 5.054 -0.599 -22.399 1.00 88.69 204 PHE A CA 1
ATOM 1718 C C . PHE A 1 204 ? 3.660 -1.037 -21.961 1.00 88.69 204 PHE A C 1
ATOM 1720 O O . PHE A 1 204 ? 3.087 -0.503 -21.015 1.00 88.69 204 PHE A O 1
ATOM 1727 N N . ASN A 1 205 ? 3.117 -2.051 -22.622 1.00 88.69 205 ASN A N 1
ATOM 1728 C CA . ASN A 1 205 ? 1.926 -2.727 -22.132 1.00 88.69 205 ASN A CA 1
ATOM 1729 C C . ASN A 1 205 ? 2.375 -3.960 -21.361 1.00 88.69 205 ASN A C 1
ATOM 1731 O O . ASN A 1 205 ? 3.093 -4.800 -21.903 1.00 88.69 205 ASN A O 1
ATOM 1735 N N . VAL A 1 206 ? 1.947 -4.061 -20.105 1.00 90.25 206 VAL A N 1
ATOM 1736 C CA . VAL A 1 206 ? 2.252 -5.196 -19.235 1.00 90.25 206 VAL A CA 1
ATOM 1737 C C . VAL A 1 206 ? 0.958 -5.944 -18.945 1.00 90.25 206 VAL A C 1
ATOM 1739 O O . VAL A 1 206 ? 0.079 -5.414 -18.268 1.00 90.25 206 VAL A O 1
ATOM 1742 N N . ASN A 1 207 ? 0.847 -7.177 -19.433 1.00 88.69 207 ASN A N 1
ATOM 1743 C CA . ASN A 1 207 ? -0.271 -8.070 -19.149 1.00 88.69 207 ASN A CA 1
ATOM 1744 C C . ASN A 1 207 ? 0.189 -9.216 -18.236 1.00 88.69 207 ASN A C 1
ATOM 1746 O O . ASN A 1 207 ? 1.260 -9.788 -18.434 1.00 88.69 207 ASN A O 1
ATOM 1750 N N . LYS A 1 208 ? -0.599 -9.543 -17.210 1.00 88.06 208 LYS A N 1
ATOM 1751 C CA . LYS A 1 208 ? -0.277 -10.590 -16.230 1.00 88.06 208 LYS A CA 1
ATOM 1752 C C . LYS A 1 208 ? -1.343 -11.674 -16.297 1.00 88.06 208 LYS A C 1
ATOM 1754 O O . LYS A 1 208 ? -2.488 -11.427 -15.933 1.00 88.06 208 LYS A O 1
ATOM 1759 N N . GLU A 1 209 ? -0.959 -12.876 -16.712 1.00 85.31 209 GLU A N 1
ATOM 1760 C CA . GLU A 1 209 ? -1.887 -14.000 -16.853 1.00 85.31 209 GLU A CA 1
ATOM 1761 C C . GLU A 1 209 ? -1.195 -15.329 -16.523 1.00 85.31 209 GLU A C 1
ATOM 1763 O O . GLU A 1 209 ? -0.075 -15.580 -16.959 1.00 85.31 209 GLU A O 1
ATOM 1768 N N . ASN A 1 210 ? -1.852 -16.207 -15.755 1.00 78.88 210 ASN A N 1
ATOM 1769 C CA . ASN A 1 210 ? -1.405 -17.589 -15.518 1.00 78.88 210 ASN A CA 1
ATOM 1770 C C . ASN A 1 210 ? 0.073 -17.734 -15.086 1.00 78.88 210 ASN A C 1
ATOM 1772 O O . ASN A 1 210 ? 0.803 -18.580 -15.607 1.00 78.88 210 ASN A O 1
ATOM 1776 N N . LYS A 1 211 ? 0.528 -16.919 -14.119 1.00 83.00 211 LYS A N 1
ATOM 1777 C CA . LYS A 1 211 ? 1.932 -16.859 -13.651 1.00 83.00 211 LYS A CA 1
ATOM 1778 C C . LYS A 1 211 ? 2.940 -16.470 -14.741 1.00 83.00 211 LYS A C 1
ATOM 1780 O O . LYS A 1 211 ? 4.119 -16.838 -14.680 1.00 83.00 211 LYS A O 1
ATOM 1785 N N . ARG A 1 212 ? 2.485 -15.740 -15.755 1.00 89.38 212 ARG A N 1
ATOM 1786 C CA . ARG A 1 212 ? 3.295 -15.171 -16.829 1.00 89.38 212 ARG A CA 1
ATOM 1787 C C . ARG A 1 212 ? 3.070 -13.670 -16.890 1.00 89.38 212 ARG A C 1
ATOM 1789 O O . ARG A 1 212 ? 2.003 -13.168 -16.542 1.00 89.38 212 ARG A O 1
ATOM 1796 N N . ILE A 1 213 ? 4.105 -12.972 -17.325 1.00 90.12 213 ILE A N 1
ATOM 1797 C CA . ILE A 1 213 ? 4.097 -11.533 -17.536 1.00 90.12 213 ILE A CA 1
ATOM 1798 C C . ILE A 1 213 ? 4.473 -11.301 -18.987 1.00 90.12 213 ILE A C 1
ATOM 1800 O O . ILE A 1 213 ? 5.586 -11.615 -19.401 1.00 90.12 213 ILE A O 1
ATOM 1804 N N . GLU A 1 214 ? 3.531 -10.775 -19.744 1.00 91.62 214 GLU A N 1
ATOM 1805 C CA . GLU A 1 214 ? 3.713 -10.373 -21.123 1.00 91.62 214 GLU A CA 1
ATOM 1806 C C . GLU A 1 214 ? 3.987 -8.874 -21.180 1.00 91.62 214 GLU A C 1
ATOM 1808 O O . GLU A 1 214 ? 3.283 -8.077 -20.563 1.00 91.62 214 GLU A O 1
ATOM 1813 N N . ILE A 1 215 ? 5.027 -8.501 -21.914 1.00 91.56 215 ILE A N 1
ATOM 1814 C CA . ILE A 1 215 ? 5.472 -7.126 -22.089 1.00 91.56 215 ILE A CA 1
ATOM 1815 C C . ILE A 1 215 ? 5.522 -6.855 -23.588 1.00 91.56 215 ILE A C 1
ATOM 1817 O O . ILE A 1 215 ? 6.261 -7.528 -24.307 1.00 91.56 215 ILE A O 1
ATOM 1821 N N . SER A 1 216 ? 4.782 -5.853 -24.056 1.00 88.75 216 SER A N 1
ATOM 1822 C CA . SER A 1 216 ? 4.842 -5.387 -25.445 1.00 88.75 216 SER A CA 1
ATOM 1823 C C . SER A 1 216 ? 5.147 -3.894 -25.537 1.00 88.75 216 SER A C 1
ATOM 1825 O O . SER A 1 216 ? 4.789 -3.117 -24.652 1.00 88.75 216 SER A O 1
ATOM 1827 N N . TYR A 1 217 ? 5.838 -3.487 -26.603 1.00 83.88 217 TYR A N 1
ATOM 1828 C CA . TYR A 1 217 ? 6.202 -2.092 -26.861 1.00 83.88 217 TYR A CA 1
ATOM 1829 C C . TYR A 1 217 ? 6.238 -1.785 -28.359 1.00 83.88 217 TYR A C 1
ATOM 1831 O O . TYR A 1 217 ? 6.479 -2.658 -29.192 1.00 83.88 217 TYR A O 1
ATOM 1839 N N . TYR A 1 218 ? 5.989 -0.521 -28.703 1.00 68.62 218 TYR A N 1
ATOM 1840 C CA . TYR A 1 218 ? 5.934 -0.066 -30.091 1.00 68.62 218 TYR A CA 1
ATOM 1841 C C . TYR A 1 218 ? 7.331 0.009 -30.727 1.00 68.62 218 TYR A C 1
ATOM 1843 O O . TYR A 1 218 ? 8.256 0.582 -30.152 1.00 68.62 218 TYR A O 1
ATOM 1851 N N . GLU A 1 219 ? 7.466 -0.512 -31.951 1.00 61.28 219 GLU A N 1
ATOM 1852 C CA . GLU A 1 219 ? 8.741 -0.579 -32.689 1.00 61.28 219 GLU A CA 1
ATOM 1853 C C . GLU A 1 219 ? 9.316 0.783 -33.116 1.00 61.28 219 GLU A C 1
ATOM 1855 O O . GLU A 1 219 ? 10.489 0.859 -33.475 1.00 61.28 219 GLU A O 1
ATOM 1860 N N . ASN A 1 220 ? 8.522 1.857 -33.090 1.00 58.06 220 ASN A N 1
ATOM 1861 C CA . ASN A 1 220 ? 8.936 3.165 -33.617 1.00 58.06 220 ASN A CA 1
ATOM 1862 C C . ASN A 1 220 ? 9.966 3.897 -32.741 1.00 58.06 220 ASN A C 1
ATOM 1864 O O . ASN A 1 220 ? 10.452 4.961 -33.125 1.00 58.06 220 ASN A O 1
ATOM 1868 N N . THR A 1 221 ? 10.311 3.345 -31.579 1.00 64.06 221 THR A N 1
ATOM 1869 C CA . THR A 1 221 ? 11.321 3.907 -30.685 1.00 64.06 221 THR A CA 1
ATOM 1870 C C . THR A 1 221 ? 12.624 3.127 -30.843 1.00 64.06 221 THR A C 1
ATOM 1872 O O . THR A 1 221 ? 12.642 1.915 -30.637 1.00 64.06 221 THR A O 1
ATOM 1875 N N . ASP A 1 222 ? 13.729 3.811 -31.167 1.00 75.38 222 ASP A N 1
ATOM 1876 C CA . ASP A 1 222 ? 15.082 3.227 -31.208 1.00 75.38 222 ASP A CA 1
ATOM 1877 C C . ASP A 1 222 ? 15.580 2.933 -29.780 1.00 75.38 222 ASP A C 1
ATOM 1879 O O . ASP A 1 222 ? 16.423 3.625 -29.199 1.00 75.38 222 ASP A O 1
ATOM 1883 N N . LEU A 1 223 ? 14.964 1.917 -29.178 1.00 78.56 223 LEU A N 1
ATOM 1884 C CA . LEU A 1 223 ? 15.210 1.448 -27.824 1.00 78.56 223 LEU A CA 1
ATOM 1885 C C . LEU A 1 223 ? 16.685 1.055 -27.608 1.00 78.56 223 LEU A C 1
ATOM 1887 O O . LEU A 1 223 ? 17.233 1.465 -26.585 1.00 78.56 223 LEU A O 1
ATOM 1891 N N . PRO A 1 224 ? 17.378 0.381 -28.557 1.00 78.19 224 PRO A N 1
ATOM 1892 C CA . PRO A 1 224 ? 18.828 0.174 -28.490 1.00 78.19 224 PRO A CA 1
ATOM 1893 C C . PRO A 1 224 ? 19.628 1.443 -28.292 1.00 78.19 224 PRO A C 1
ATOM 1895 O O . PRO A 1 224 ? 20.454 1.512 -27.380 1.00 78.19 224 PRO A O 1
ATOM 1898 N N . LYS A 1 225 ? 19.354 2.481 -29.079 1.00 80.88 225 LYS A N 1
ATOM 1899 C CA . LYS A 1 225 ? 20.056 3.751 -28.926 1.00 80.88 225 LYS A CA 1
ATOM 1900 C C . LYS A 1 225 ? 19.760 4.420 -27.587 1.00 80.88 225 LYS A C 1
ATOM 1902 O O . LYS A 1 225 ? 20.685 4.937 -26.964 1.00 80.88 225 LYS A O 1
ATOM 1907 N N . LEU A 1 226 ? 18.518 4.392 -27.106 1.00 82.62 226 LEU A N 1
ATOM 1908 C CA . LEU A 1 226 ? 18.157 4.963 -25.800 1.00 82.62 226 LEU A CA 1
ATOM 1909 C C . LEU A 1 226 ? 18.860 4.255 -24.641 1.00 82.62 226 LEU A C 1
ATOM 1911 O O . LEU A 1 226 ? 19.374 4.902 -23.731 1.00 82.62 226 LEU A O 1
ATOM 1915 N N . LEU A 1 227 ? 18.934 2.930 -24.698 1.00 84.06 227 LEU A N 1
ATOM 1916 C CA . LEU A 1 227 ? 19.547 2.109 -23.663 1.00 84.06 227 LEU A CA 1
ATOM 1917 C C . LEU A 1 227 ? 21.080 2.255 -23.622 1.00 84.06 227 LEU A C 1
ATOM 1919 O O . LEU A 1 227 ? 21.677 1.998 -22.579 1.00 84.06 227 LEU A O 1
ATOM 1923 N N . THR A 1 228 ? 21.732 2.796 -24.664 1.00 84.88 228 THR A N 1
ATOM 1924 C CA . THR A 1 228 ? 23.134 3.262 -24.544 1.00 84.88 228 THR A CA 1
ATOM 1925 C C . THR A 1 228 ? 23.299 4.405 -23.532 1.00 84.88 228 THR A C 1
ATOM 1927 O O . THR A 1 228 ? 24.386 4.609 -22.995 1.00 84.88 228 THR A O 1
ATOM 1930 N N . GLN A 1 229 ? 22.216 5.124 -23.213 1.00 85.50 229 GLN A N 1
ATOM 1931 C CA . GLN A 1 229 ? 22.173 6.219 -22.238 1.00 85.50 229 GLN A CA 1
ATOM 1932 C C . GLN A 1 229 ? 21.639 5.771 -20.869 1.00 85.50 229 GLN A C 1
ATOM 1934 O O . GLN A 1 229 ? 21.180 6.597 -20.079 1.00 85.50 229 GLN A O 1
ATOM 1939 N N . LYS A 1 230 ? 21.708 4.470 -20.566 1.00 88.44 230 LYS A N 1
ATOM 1940 C CA . LYS A 1 230 ? 21.227 3.844 -19.323 1.00 88.44 230 LYS A CA 1
ATOM 1941 C C . LYS A 1 230 ? 21.617 4.592 -18.041 1.00 88.44 230 LYS A C 1
ATOM 1943 O O . LYS A 1 230 ? 20.795 4.739 -17.139 1.00 88.44 230 LYS A O 1
ATOM 1948 N N . SER A 1 231 ? 22.845 5.097 -17.953 1.00 88.50 231 SER A N 1
ATOM 1949 C CA . SER A 1 231 ? 23.311 5.888 -16.805 1.00 88.50 231 SER A CA 1
ATOM 1950 C C . SER A 1 231 ? 22.616 7.251 -16.699 1.00 88.50 231 SER A C 1
ATOM 1952 O O . SER A 1 231 ? 22.264 7.690 -15.605 1.00 88.50 231 SER A O 1
ATOM 1954 N N . GLN A 1 232 ? 22.349 7.910 -17.829 1.00 89.12 232 GLN A N 1
ATOM 1955 C CA . GLN A 1 232 ? 21.657 9.202 -17.849 1.00 89.12 232 GLN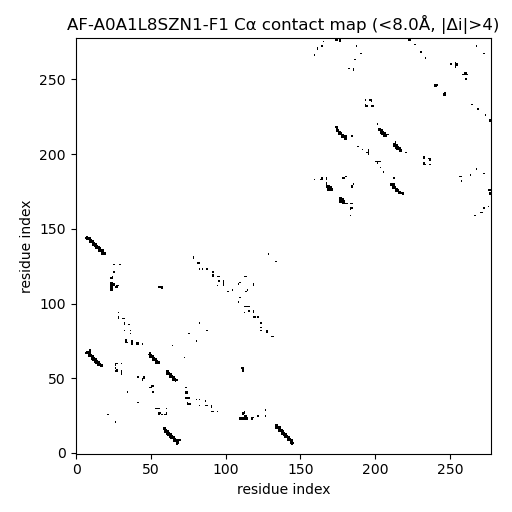 A CA 1
ATOM 1956 C C . GLN A 1 232 ? 20.159 9.078 -17.606 1.00 89.12 232 GLN A C 1
ATOM 1958 O O . GLN A 1 232 ? 19.571 9.960 -16.983 1.00 89.12 232 GLN A O 1
ATOM 1963 N N . ILE A 1 233 ? 19.556 7.973 -18.038 1.00 91.25 233 ILE A N 1
ATOM 1964 C CA . ILE A 1 233 ? 18.188 7.608 -17.672 1.00 91.25 233 ILE A CA 1
ATOM 1965 C C . ILE A 1 233 ? 18.067 7.508 -16.149 1.00 91.25 233 ILE A C 1
ATOM 1967 O O . ILE A 1 233 ? 17.232 8.195 -15.561 1.00 91.25 233 ILE A O 1
ATOM 1971 N N . LEU A 1 234 ? 18.963 6.760 -15.496 1.00 90.75 234 LEU A N 1
ATOM 1972 C CA . LEU A 1 234 ? 18.966 6.656 -14.036 1.00 90.75 234 LEU A CA 1
ATOM 1973 C C . LEU A 1 234 ? 19.172 8.018 -13.363 1.00 90.75 234 LEU A C 1
ATOM 1975 O O . LEU A 1 234 ? 18.500 8.334 -12.386 1.00 90.75 234 LEU A O 1
ATOM 1979 N N . LYS A 1 235 ? 20.063 8.860 -13.898 1.00 88.19 235 LYS A N 1
ATOM 1980 C CA . LYS A 1 235 ? 20.279 10.213 -13.369 1.00 88.19 235 LYS A CA 1
ATOM 1981 C C . LYS A 1 235 ? 19.013 11.072 -13.440 1.00 88.19 235 LYS A C 1
ATOM 1983 O O . LYS A 1 235 ? 18.700 11.756 -12.473 1.00 88.19 235 LYS A O 1
ATOM 1988 N N . ARG A 1 236 ? 18.274 11.034 -14.555 1.00 88.56 236 ARG A N 1
ATOM 1989 C CA . ARG A 1 236 ? 16.986 11.741 -14.691 1.00 88.56 236 ARG A CA 1
ATOM 1990 C C . ARG A 1 236 ? 15.947 11.200 -13.720 1.00 88.56 236 ARG A C 1
ATOM 1992 O O . ARG A 1 236 ? 15.262 11.987 -13.082 1.00 88.56 236 ARG A O 1
ATOM 1999 N N . TYR A 1 237 ? 15.877 9.881 -13.566 1.00 90.44 237 TYR A N 1
ATOM 2000 C CA . TYR A 1 237 ? 14.990 9.252 -12.593 1.00 90.44 237 TYR A CA 1
ATOM 2001 C C . TYR A 1 237 ? 15.280 9.717 -11.161 1.00 90.44 237 TYR A C 1
ATOM 2003 O O . TYR A 1 237 ? 14.370 10.131 -10.453 1.00 90.44 237 TYR A O 1
ATOM 2011 N N . LYS A 1 238 ? 16.559 9.771 -10.766 1.00 84.38 238 LYS A N 1
ATOM 2012 C CA . LYS A 1 238 ? 16.976 10.317 -9.464 1.00 84.38 238 LYS A CA 1
ATOM 2013 C C . LYS A 1 238 ? 16.569 11.781 -9.272 1.00 84.38 238 LYS A C 1
ATOM 2015 O O . LYS A 1 238 ? 16.240 12.170 -8.162 1.00 84.38 238 LYS A O 1
ATOM 2020 N N . ILE A 1 239 ? 16.557 12.586 -10.338 1.00 82.50 239 ILE A N 1
ATOM 2021 C CA . ILE A 1 239 ? 16.047 13.965 -10.272 1.00 82.50 239 ILE A CA 1
ATOM 2022 C C . ILE A 1 239 ? 14.536 13.971 -10.000 1.00 82.50 239 ILE A C 1
ATOM 2024 O O . ILE A 1 239 ? 14.096 14.753 -9.164 1.00 82.50 239 ILE A O 1
ATOM 2028 N N . PHE A 1 240 ? 13.751 13.096 -10.642 1.00 80.31 240 PHE A N 1
ATOM 2029 C CA . PHE A 1 240 ? 12.316 12.962 -10.347 1.00 80.31 240 PHE A CA 1
ATOM 2030 C C . PHE A 1 240 ? 12.058 12.510 -8.907 1.00 80.31 240 PHE A C 1
ATOM 2032 O O . PHE A 1 240 ? 11.169 13.043 -8.254 1.00 80.31 240 PHE A O 1
ATOM 2039 N N . LEU A 1 241 ? 12.873 11.596 -8.373 1.00 77.06 241 LEU A N 1
ATOM 2040 C CA . LEU A 1 241 ? 12.779 11.151 -6.978 1.00 77.06 241 LEU A CA 1
ATOM 2041 C C . LEU A 1 241 ? 13.037 12.256 -5.943 1.00 77.06 241 LEU A C 1
ATOM 2043 O O . LEU A 1 241 ? 12.704 12.056 -4.781 1.00 77.06 241 LEU A O 1
ATOM 2047 N N . ASN A 1 242 ? 13.596 13.408 -6.331 1.00 72.88 242 ASN A N 1
ATOM 2048 C CA . ASN A 1 242 ? 13.706 14.559 -5.431 1.00 72.88 242 ASN A CA 1
ATOM 2049 C C . ASN A 1 242 ? 12.365 15.293 -5.250 1.00 72.88 242 ASN A C 1
ATOM 2051 O O . ASN A 1 242 ? 12.230 16.111 -4.342 1.00 72.88 242 ASN A O 1
ATOM 2055 N N . GLU A 1 243 ? 11.370 15.033 -6.103 1.00 72.69 243 GLU A N 1
ATOM 2056 C CA . GLU A 1 243 ? 10.014 15.531 -5.906 1.00 72.69 243 GLU A CA 1
ATOM 2057 C C . GLU A 1 243 ? 9.286 14.644 -4.885 1.00 72.69 243 GLU A C 1
ATOM 2059 O O . GLU A 1 243 ? 9.031 13.469 -5.142 1.00 72.69 243 GLU A O 1
ATOM 2064 N N . PHE A 1 244 ? 8.896 15.212 -3.738 1.00 55.66 244 PHE A N 1
ATOM 2065 C CA . PHE A 1 244 ? 8.284 14.471 -2.623 1.00 55.66 244 PHE A CA 1
ATOM 2066 C C . PHE A 1 244 ? 7.086 13.601 -3.035 1.00 55.66 244 PHE A C 1
ATOM 2068 O O . PHE A 1 244 ? 6.974 12.444 -2.630 1.00 55.66 244 PHE A O 1
ATOM 2075 N N . ARG A 1 245 ? 6.187 14.135 -3.872 1.00 65.31 245 ARG A N 1
ATOM 2076 C CA . ARG A 1 245 ? 5.006 13.393 -4.329 1.00 65.31 245 ARG A CA 1
ATOM 2077 C C . ARG A 1 245 ? 5.400 12.185 -5.178 1.00 65.31 245 ARG A C 1
ATOM 2079 O O . ARG A 1 245 ? 4.871 11.099 -4.954 1.00 65.31 245 ARG A O 1
ATOM 2086 N N . PHE A 1 246 ? 6.312 12.373 -6.128 1.00 72.50 246 PHE A N 1
ATOM 2087 C CA . PHE A 1 246 ? 6.809 11.298 -6.980 1.00 72.50 246 PHE A CA 1
ATOM 2088 C C . PHE A 1 246 ? 7.572 10.250 -6.162 1.00 72.50 246 PHE A C 1
ATOM 2090 O O . PHE A 1 246 ? 7.337 9.055 -6.319 1.00 72.50 246 PHE A O 1
ATOM 2097 N N . HIS A 1 247 ? 8.409 10.693 -5.221 1.00 70.12 247 HIS A N 1
ATOM 2098 C CA . HIS A 1 247 ? 9.128 9.821 -4.299 1.00 70.12 247 HIS A CA 1
ATOM 2099 C C . HIS A 1 247 ? 8.183 8.890 -3.532 1.00 70.12 247 HIS A C 1
ATOM 2101 O O . HIS A 1 247 ? 8.349 7.673 -3.571 1.00 70.12 247 HIS A O 1
ATOM 2107 N N . ASN A 1 248 ? 7.146 9.444 -2.897 1.00 62.22 248 ASN A N 1
ATOM 2108 C CA . ASN A 1 248 ? 6.172 8.647 -2.149 1.00 62.22 248 ASN A CA 1
ATOM 2109 C C . ASN A 1 248 ? 5.418 7.661 -3.049 1.00 62.22 248 ASN A C 1
ATOM 2111 O O . ASN A 1 248 ? 5.182 6.523 -2.649 1.00 62.22 248 ASN A O 1
ATOM 2115 N N . GLN A 1 249 ? 5.062 8.067 -4.272 1.00 75.44 249 GLN A N 1
ATOM 2116 C CA . GLN A 1 249 ? 4.415 7.173 -5.236 1.00 75.44 249 GLN A CA 1
ATOM 2117 C C . GLN A 1 249 ? 5.309 5.987 -5.612 1.00 75.44 249 GLN A C 1
ATOM 2119 O O . GLN A 1 249 ? 4.833 4.851 -5.646 1.00 75.44 249 GLN A O 1
ATOM 2124 N N . GLU A 1 250 ? 6.596 6.227 -5.854 1.00 80.69 250 GLU A N 1
ATOM 2125 C CA . GLU A 1 250 ? 7.538 5.158 -6.189 1.00 80.69 250 GLU A CA 1
ATOM 2126 C C . GLU A 1 250 ? 7.837 4.258 -4.985 1.00 80.69 250 GLU A C 1
ATOM 2128 O O . GLU A 1 250 ? 7.926 3.040 -5.136 1.00 80.69 250 GLU A O 1
ATOM 2133 N N . MET A 1 251 ? 7.882 4.814 -3.774 1.00 67.94 251 MET A N 1
ATOM 2134 C CA . MET A 1 251 ? 8.004 4.029 -2.543 1.00 67.94 251 MET A CA 1
ATOM 2135 C C . MET A 1 251 ? 6.807 3.098 -2.333 1.00 67.94 251 MET A C 1
ATOM 2137 O O . MET A 1 251 ? 6.993 1.904 -2.097 1.00 67.94 251 MET A O 1
ATOM 2141 N N . ILE A 1 252 ? 5.581 3.606 -2.489 1.00 67.00 252 ILE A N 1
ATOM 2142 C CA . ILE A 1 252 ? 4.362 2.786 -2.425 1.00 67.00 252 ILE A CA 1
ATOM 2143 C C . ILE A 1 252 ? 4.420 1.677 -3.481 1.00 67.00 252 ILE A C 1
ATOM 2145 O O . ILE A 1 252 ? 4.177 0.513 -3.159 1.00 67.00 252 ILE A O 1
ATOM 2149 N N . TYR A 1 253 ? 4.808 2.005 -4.719 1.00 79.81 253 TYR A N 1
ATOM 2150 C CA . TYR A 1 253 ? 4.939 1.020 -5.792 1.00 79.81 253 TYR A CA 1
ATOM 2151 C C . TYR A 1 253 ? 5.929 -0.097 -5.436 1.00 79.81 253 TYR A C 1
ATOM 2153 O O . TYR A 1 253 ? 5.627 -1.280 -5.638 1.00 79.81 253 TYR A O 1
ATOM 2161 N N . LEU A 1 254 ? 7.108 0.260 -4.915 1.00 73.31 254 LEU A N 1
ATOM 2162 C CA . LEU A 1 254 ? 8.132 -0.702 -4.515 1.00 73.31 254 LEU A CA 1
ATOM 2163 C C . LEU A 1 254 ? 7.608 -1.641 -3.426 1.00 73.31 254 LEU A C 1
ATOM 2165 O O . LEU A 1 254 ? 7.734 -2.858 -3.543 1.00 73.31 254 LEU A O 1
ATOM 2169 N N . ILE A 1 255 ? 6.939 -1.099 -2.414 1.00 62.09 255 ILE A N 1
ATOM 2170 C CA . ILE A 1 255 ? 6.382 -1.887 -1.313 1.00 62.09 255 ILE A CA 1
ATOM 2171 C C . ILE A 1 255 ? 5.290 -2.833 -1.819 1.00 62.09 255 ILE A C 1
ATOM 2173 O O . ILE A 1 255 ? 5.304 -4.018 -1.496 1.00 62.09 255 ILE A O 1
ATOM 2177 N N . GLU A 1 256 ? 4.380 -2.353 -2.665 1.00 66.25 256 GLU A N 1
ATOM 2178 C CA . GLU A 1 256 ? 3.281 -3.166 -3.198 1.00 66.25 256 GLU A CA 1
ATOM 2179 C C . GLU A 1 256 ? 3.741 -4.312 -4.094 1.00 66.25 256 GLU A C 1
ATOM 2181 O O . GLU A 1 256 ? 3.090 -5.357 -4.155 1.00 66.25 256 GLU A O 1
ATOM 2186 N N . ASN A 1 257 ? 4.848 -4.127 -4.813 1.00 75.38 257 ASN A N 1
ATOM 2187 C CA . ASN A 1 257 ? 5.327 -5.130 -5.754 1.00 75.38 257 ASN A CA 1
ATOM 2188 C C . ASN A 1 257 ? 6.383 -6.051 -5.142 1.00 75.38 257 ASN A C 1
ATOM 2190 O O . ASN A 1 257 ? 6.439 -7.226 -5.521 1.00 75.38 257 ASN A O 1
ATOM 2194 N N . PHE A 1 258 ? 7.189 -5.562 -4.204 1.00 66.00 258 PHE A N 1
ATOM 2195 C CA . PHE A 1 258 ? 8.351 -6.282 -3.690 1.00 66.00 258 PHE A CA 1
ATOM 2196 C C . PHE A 1 258 ? 8.313 -6.573 -2.192 1.00 66.00 258 PHE A C 1
ATOM 2198 O O . PHE A 1 258 ? 9.183 -7.305 -1.728 1.00 66.00 258 PHE A O 1
ATOM 2205 N N . GLU A 1 259 ? 7.344 -6.032 -1.449 1.00 55.50 259 GLU A N 1
ATOM 2206 C CA . GLU A 1 259 ? 7.218 -6.186 0.011 1.00 55.50 259 GLU A CA 1
ATOM 2207 C C . GLU A 1 259 ? 8.452 -5.671 0.786 1.00 55.50 259 GLU A C 1
ATOM 2209 O O . GLU A 1 259 ? 8.635 -5.965 1.964 1.00 55.50 259 GLU A O 1
ATOM 2214 N N . CYS A 1 260 ? 9.326 -4.902 0.126 1.00 54.78 260 CYS A N 1
ATOM 2215 C CA . CYS A 1 260 ? 10.561 -4.358 0.683 1.00 54.78 260 CYS A CA 1
ATOM 2216 C C . CYS A 1 260 ? 11.075 -3.165 -0.140 1.00 54.78 260 CYS A C 1
ATOM 2218 O O . CYS A 1 260 ? 10.729 -3.000 -1.312 1.00 54.78 260 CYS A O 1
ATOM 2220 N N . VAL A 1 261 ? 11.932 -2.342 0.475 1.00 56.12 261 VAL A N 1
ATOM 2221 C CA . VAL A 1 261 ? 12.646 -1.254 -0.210 1.00 56.12 261 VAL A CA 1
ATOM 2222 C C . VAL A 1 261 ? 13.940 -1.807 -0.787 1.00 56.12 261 VAL A C 1
ATOM 2224 O O . VAL A 1 261 ? 14.902 -2.069 -0.062 1.00 56.12 261 VAL A O 1
ATOM 2227 N N . ILE A 1 262 ? 13.944 -2.012 -2.099 1.00 62.06 262 ILE A N 1
ATOM 2228 C CA . ILE A 1 262 ? 15.087 -2.546 -2.834 1.00 62.06 262 ILE A CA 1
ATOM 2229 C C . ILE A 1 262 ? 15.998 -1.394 -3.260 1.00 62.06 262 ILE A C 1
ATOM 2231 O O . ILE A 1 262 ? 15.526 -0.428 -3.856 1.00 62.06 262 ILE A O 1
ATOM 2235 N N . GLU A 1 263 ? 17.310 -1.547 -3.054 1.00 68.19 263 GLU A N 1
ATOM 2236 C CA . GLU A 1 263 ? 18.346 -0.721 -3.698 1.00 68.19 263 GLU A CA 1
ATOM 2237 C C . GLU A 1 263 ? 18.413 -1.049 -5.198 1.00 68.19 263 GLU A C 1
ATOM 2239 O O . GLU A 1 263 ? 19.295 -1.762 -5.687 1.00 68.19 263 GLU A O 1
ATOM 2244 N N . PHE A 1 264 ? 17.403 -0.602 -5.940 1.00 76.19 264 PHE A N 1
ATOM 2245 C CA . PHE A 1 264 ? 17.242 -0.930 -7.351 1.00 76.19 264 PHE A CA 1
ATOM 2246 C C . PHE A 1 264 ? 18.367 -0.343 -8.208 1.00 76.19 264 PHE A C 1
ATOM 2248 O O . PHE A 1 264 ? 18.630 -0.886 -9.276 1.00 76.19 264 PHE A O 1
ATOM 2255 N N . GLU A 1 265 ? 19.043 0.725 -7.766 1.00 79.50 265 GLU A N 1
ATOM 2256 C CA . GLU A 1 265 ? 20.160 1.343 -8.484 1.00 79.50 265 GLU A CA 1
ATOM 2257 C C . GLU A 1 265 ? 21.299 0.357 -8.698 1.00 79.50 265 GLU A C 1
ATOM 2259 O O . GLU A 1 265 ? 21.837 0.269 -9.800 1.00 79.50 265 GLU A O 1
ATOM 2264 N N . LYS A 1 266 ? 21.614 -0.430 -7.665 1.00 74.50 266 LYS A N 1
ATOM 2265 C CA . LYS A 1 266 ? 22.646 -1.461 -7.741 1.00 74.50 266 LYS A CA 1
ATOM 2266 C C . LYS A 1 266 ? 22.307 -2.468 -8.834 1.00 74.50 266 LYS A C 1
ATOM 2268 O O . LYS A 1 266 ? 23.126 -2.758 -9.697 1.00 74.50 266 LYS A O 1
ATOM 2273 N N . TYR A 1 267 ? 21.062 -2.938 -8.863 1.00 78.94 267 TYR A N 1
ATOM 2274 C CA . TYR A 1 267 ? 20.599 -3.859 -9.896 1.00 78.94 267 TYR A CA 1
ATOM 2275 C C . TYR A 1 267 ? 20.495 -3.209 -11.277 1.00 78.94 267 TYR A C 1
ATOM 2277 O O . TYR A 1 267 ? 20.750 -3.864 -12.286 1.00 78.94 267 TYR A O 1
ATOM 2285 N N . TRP A 1 268 ? 20.127 -1.932 -11.345 1.00 86.25 268 TRP A N 1
ATOM 2286 C CA . TRP A 1 268 ? 20.106 -1.190 -12.593 1.00 86.25 268 TRP A CA 1
ATOM 2287 C C . TRP A 1 268 ? 21.507 -1.154 -13.190 1.00 86.25 268 TRP A C 1
ATOM 2289 O O . TRP A 1 268 ? 21.654 -1.456 -14.367 1.00 86.25 268 TRP A O 1
ATOM 2299 N N . GLU A 1 269 ? 22.525 -0.819 -12.400 1.00 82.31 269 GLU A N 1
ATOM 2300 C CA . GLU A 1 269 ? 23.908 -0.660 -12.851 1.00 82.31 269 GLU A CA 1
ATOM 2301 C C . GLU A 1 269 ? 24.610 -2.002 -13.111 1.00 82.31 269 GLU A C 1
ATOM 2303 O O . GLU A 1 269 ? 25.225 -2.166 -14.166 1.00 82.31 269 GLU A O 1
ATOM 2308 N N . GLU A 1 270 ? 24.485 -2.972 -12.200 1.00 78.56 270 GLU A N 1
ATOM 2309 C CA . GLU A 1 270 ? 25.208 -4.251 -12.257 1.00 78.56 270 GLU A CA 1
ATOM 2310 C C . GLU A 1 270 ? 24.613 -5.246 -13.263 1.00 78.56 270 GLU A C 1
ATOM 2312 O O . GLU A 1 270 ? 25.337 -6.072 -13.825 1.00 78.56 270 GLU A O 1
ATOM 2317 N N . LEU A 1 271 ? 23.299 -5.196 -13.509 1.00 77.06 271 LEU A N 1
ATOM 2318 C CA . LEU A 1 271 ? 22.638 -6.160 -14.386 1.00 77.06 271 LEU A CA 1
ATOM 2319 C C . LEU A 1 271 ? 22.577 -5.642 -15.825 1.00 77.06 271 LEU A C 1
ATOM 2321 O O . LEU A 1 271 ? 22.189 -4.501 -16.064 1.00 77.06 271 LEU A O 1
ATOM 2325 N N . THR A 1 272 ? 22.847 -6.503 -16.811 1.00 80.31 272 THR A N 1
ATOM 2326 C CA . THR A 1 272 ? 22.629 -6.189 -18.239 1.00 80.31 272 THR A CA 1
ATOM 2327 C C . THR A 1 272 ? 21.197 -6.519 -18.667 1.00 80.31 272 THR A C 1
ATOM 2329 O O . THR A 1 272 ? 20.968 -7.258 -19.632 1.00 80.31 272 THR A O 1
ATOM 2332 N N . TRP A 1 273 ? 20.222 -6.048 -17.891 1.00 84.25 273 TRP A N 1
ATOM 2333 C CA . TRP A 1 273 ? 18.795 -6.298 -18.105 1.00 84.25 273 TRP A CA 1
ATOM 2334 C C . TRP A 1 273 ? 18.297 -5.718 -19.433 1.00 84.25 273 TRP A C 1
ATOM 2336 O O . TRP A 1 273 ? 17.388 -6.274 -20.044 1.00 84.25 273 TRP A O 1
ATOM 2346 N N . GLU A 1 274 ? 18.935 -4.655 -19.928 1.00 83.75 274 GLU A N 1
ATOM 2347 C CA . GLU A 1 274 ? 18.599 -3.994 -21.188 1.00 83.75 274 GLU A CA 1
ATOM 2348 C C . GLU A 1 274 ? 18.711 -4.937 -22.393 1.00 83.75 274 GLU A C 1
ATOM 2350 O O . GLU A 1 274 ? 17.980 -4.789 -23.369 1.00 83.75 274 GLU A O 1
ATOM 2355 N N . LYS A 1 275 ? 19.549 -5.981 -22.294 1.00 81.19 275 LYS A N 1
ATOM 2356 C CA . LYS A 1 275 ? 19.668 -7.020 -23.325 1.00 81.19 275 LYS A CA 1
ATOM 2357 C C . LYS A 1 275 ? 18.387 -7.820 -23.521 1.00 81.19 275 LYS A C 1
ATOM 2359 O O . LYS A 1 275 ? 18.212 -8.442 -24.567 1.00 81.19 275 LYS A O 1
ATOM 2364 N N . LEU A 1 276 ? 17.471 -7.816 -22.554 1.00 77.50 276 LEU A N 1
ATOM 2365 C CA . LEU A 1 276 ? 16.156 -8.418 -22.741 1.00 77.50 276 LEU A CA 1
ATOM 2366 C C . LEU A 1 276 ? 15.340 -7.706 -23.818 1.00 77.50 276 LEU A C 1
ATOM 2368 O O . LEU A 1 276 ? 14.507 -8.358 -24.431 1.00 77.50 276 LEU A O 1
ATOM 2372 N N . LEU A 1 277 ? 15.625 -6.440 -24.110 1.00 75.56 277 LEU A N 1
ATOM 2373 C CA . LEU A 1 277 ? 14.845 -5.609 -25.025 1.00 75.56 277 LEU A CA 1
ATOM 2374 C C . LEU A 1 277 ? 15.398 -5.589 -26.470 1.00 75.56 277 LEU A C 1
ATOM 2376 O O . LEU A 1 277 ? 14.843 -4.881 -27.312 1.00 75.56 277 LEU A O 1
ATOM 2380 N N . TYR A 1 278 ? 16.466 -6.360 -26.752 1.00 69.56 278 TYR A N 1
ATOM 2381 C CA . TYR A 1 278 ? 17.119 -6.501 -28.073 1.00 69.56 278 TYR A CA 1
ATOM 2382 C C . TYR A 1 278 ? 16.846 -7.818 -28.783 1.00 69.56 278 TYR A C 1
ATOM 2384 O O . TYR A 1 278 ? 17.267 -8.859 -28.236 1.00 69.56 278 TYR A O 1
#

Mean predicted aligned error: 14.2 Å

Solvent-accessible surface area (backbone atoms only — not comparable to full-atom values): 16449 Å² total; per-residue (Å²): 135,82,86,74,83,90,62,63,36,31,41,37,38,40,37,38,30,62,78,59,90,73,61,58,14,53,64,40,50,48,53,53,52,49,52,62,74,26,40,73,46,45,53,58,44,40,74,72,74,27,49,74,51,74,49,63,52,81,67,33,40,36,40,38,37,40,32,63,61,100,66,82,76,54,69,80,89,52,68,83,65,80,83,51,70,68,57,50,57,49,50,51,52,50,51,50,59,57,50,66,77,47,72,85,91,40,71,75,52,32,43,25,58,21,47,70,72,55,49,72,65,62,51,70,70,57,57,53,48,48,56,63,76,51,65,65,49,77,47,78,46,79,44,56,76,54,90,66,81,76,87,60,89,65,76,77,73,79,80,82,53,71,66,56,54,63,72,29,53,75,47,76,55,93,48,35,39,32,27,39,65,44,73,57,46,53,52,50,52,51,53,51,52,54,45,39,77,59,35,90,91,53,64,73,50,78,47,79,55,96,67,29,35,38,39,36,40,68,77,91,54,68,55,72,67,55,58,75,40,50,70,59,46,51,52,50,45,56,57,50,50,70,39,67,70,55,31,52,54,52,52,53,50,39,37,76,74,62,78,42,91,71,74,54,66,59,53,59,71,75,40,76,62,70,59,76,82,107

Radius of gyration: 22.39 Å; Cα contacts (8 Å, |Δi|>4): 330; chains: 1; bounding box: 51×49×59 Å